Protein AF-A0A174U6D4-F1 (afdb_monomer)

Structure (mmCIF, N/CA/C/O backbone):
data_AF-A0A174U6D4-F1
#
_entry.id   AF-A0A174U6D4-F1
#
loop_
_atom_site.group_PDB
_atom_site.id
_atom_site.type_symbol
_atom_site.label_atom_id
_atom_site.label_alt_id
_atom_site.label_comp_id
_atom_site.label_asym_id
_atom_site.label_entity_id
_atom_site.label_seq_id
_atom_site.pdbx_PDB_ins_code
_atom_site.Cartn_x
_atom_site.Cartn_y
_atom_site.Cartn_z
_atom_site.occupancy
_atom_site.B_iso_or_equiv
_atom_site.auth_seq_id
_atom_site.auth_comp_id
_atom_site.auth_asym_id
_atom_site.auth_atom_id
_atom_site.pdbx_PDB_model_num
ATOM 1 N N . MET A 1 1 ? -7.309 -1.825 11.190 1.00 71.50 1 MET A N 1
ATOM 2 C CA . MET A 1 1 ? -7.120 -3.015 12.048 1.00 71.50 1 MET A CA 1
ATOM 3 C C . MET A 1 1 ? -8.151 -4.042 11.617 1.00 71.50 1 MET A C 1
ATOM 5 O O . MET A 1 1 ? -9.322 -3.675 11.596 1.00 71.50 1 MET A O 1
ATOM 9 N N . PRO A 1 2 ? -7.740 -5.247 11.200 1.00 75.94 2 PRO A N 1
ATOM 10 C CA . PRO A 1 2 ? -8.662 -6.272 10.736 1.00 75.94 2 PRO A CA 1
ATOM 11 C C . PRO A 1 2 ? -9.381 -6.924 11.926 1.00 75.94 2 PRO A C 1
ATOM 13 O O . PRO A 1 2 ? -8.783 -7.174 12.973 1.00 75.94 2 PRO A O 1
ATOM 16 N N . PHE A 1 3 ? -10.679 -7.181 11.775 1.00 84.75 3 PHE A N 1
ATOM 17 C CA . PHE A 1 3 ? -11.484 -7.894 12.765 1.00 84.75 3 PHE A CA 1
ATOM 18 C C . PHE A 1 3 ? -11.442 -9.391 12.451 1.00 84.75 3 PHE A C 1
ATOM 20 O O . PHE A 1 3 ? -12.304 -9.916 11.757 1.00 84.75 3 PHE A O 1
ATOM 27 N N . ASN A 1 4 ? -10.411 -10.075 12.950 1.00 87.19 4 ASN A N 1
ATOM 28 C CA . ASN A 1 4 ? -10.164 -11.489 12.633 1.00 87.19 4 ASN A CA 1
ATOM 29 C C . ASN A 1 4 ? -11.049 -12.470 13.423 1.00 87.19 4 ASN A C 1
ATOM 31 O O . ASN A 1 4 ? -10.966 -13.677 13.215 1.00 87.19 4 ASN A O 1
ATOM 35 N N . VAL A 1 5 ? -11.875 -11.973 14.347 1.00 90.31 5 VAL A N 1
ATOM 36 C CA . VAL A 1 5 ? -12.773 -12.787 15.174 1.00 90.31 5 VAL A CA 1
ATOM 37 C C . VAL A 1 5 ? -14.206 -12.532 14.732 1.00 90.31 5 VAL A C 1
ATOM 39 O O . VAL A 1 5 ? -14.678 -11.398 14.769 1.00 90.31 5 VAL A O 1
ATOM 42 N N . THR A 1 6 ? -14.900 -13.598 14.340 1.00 92.75 6 THR A N 1
ATOM 43 C CA . THR A 1 6 ? -16.333 -13.568 14.030 1.00 92.75 6 THR A CA 1
ATOM 44 C C . THR A 1 6 ? -17.086 -14.332 15.108 1.00 92.75 6 THR A C 1
ATOM 46 O O . THR A 1 6 ? -16.799 -15.502 15.342 1.00 92.75 6 THR A O 1
ATOM 49 N N . ILE A 1 7 ? -18.052 -13.677 15.755 1.00 93.94 7 ILE A N 1
ATOM 50 C CA . ILE A 1 7 ? -18.893 -14.306 16.781 1.00 93.94 7 ILE A CA 1
ATOM 51 C C . ILE A 1 7 ? -19.980 -15.149 16.081 1.00 93.94 7 ILE A C 1
ATOM 53 O O . ILE A 1 7 ? -20.708 -14.597 15.236 1.00 93.94 7 ILE A O 1
ATOM 57 N N . PRO A 1 8 ? -20.111 -16.457 16.385 1.00 96.12 8 PRO A N 1
ATOM 58 C CA . PRO A 1 8 ? -21.170 -17.316 15.846 1.00 96.12 8 PRO A CA 1
ATOM 59 C C . PRO A 1 8 ? -22.567 -16.795 16.190 1.00 96.12 8 PRO A C 1
ATOM 61 O O . PRO A 1 8 ? -22.756 -16.205 17.247 1.00 96.12 8 PRO A O 1
ATOM 64 N N . GLU A 1 9 ? -23.567 -17.035 15.336 1.00 94.44 9 GLU A N 1
ATOM 65 C CA . GLU A 1 9 ? -24.928 -16.499 15.537 1.00 94.44 9 GLU A CA 1
ATOM 66 C C . GLU A 1 9 ? -25.547 -16.865 16.885 1.00 94.44 9 GLU A C 1
ATOM 68 O O . GLU A 1 9 ? -26.156 -16.010 17.519 1.00 94.44 9 GLU A O 1
ATOM 73 N N . ALA A 1 10 ? -25.328 -18.096 17.349 1.00 96.25 10 ALA A N 1
ATOM 74 C CA . ALA A 1 10 ? -25.844 -18.572 18.629 1.00 96.25 10 ALA A CA 1
ATOM 75 C C . ALA A 1 10 ? -25.241 -17.849 19.851 1.00 96.25 10 ALA A C 1
ATOM 77 O O . ALA A 1 10 ? -25.842 -17.859 20.920 1.00 96.25 10 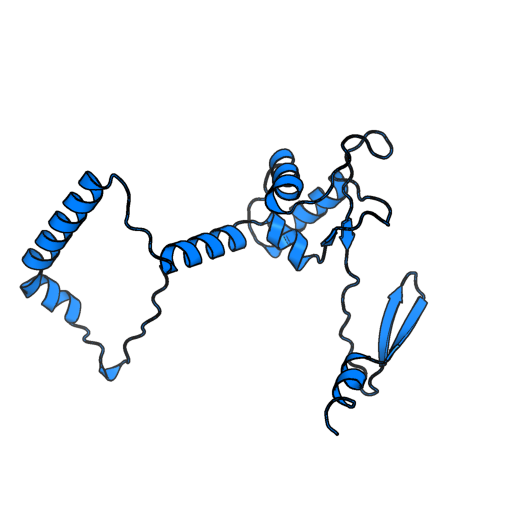ALA A O 1
ATOM 78 N N . GLU A 1 11 ? -24.069 -17.227 19.701 1.00 95.00 11 GLU A N 1
ATOM 79 C CA . GLU A 1 11 ? -23.359 -16.508 20.767 1.00 95.00 11 GLU A CA 1
ATOM 80 C C . GLU A 1 11 ? -23.573 -14.988 20.696 1.00 95.00 11 GLU A C 1
ATOM 82 O O . GLU A 1 11 ? -23.107 -14.245 21.562 1.00 95.00 11 GLU A O 1
ATOM 87 N N . ARG A 1 12 ? -24.271 -14.493 19.666 1.00 94.88 12 ARG A N 1
ATOM 88 C CA . ARG A 1 12 ? -24.555 -13.063 19.520 1.00 94.88 12 ARG A CA 1
ATOM 89 C C . ARG A 1 12 ? -25.669 -12.666 20.478 1.00 94.88 12 ARG A C 1
ATOM 91 O O . ARG A 1 12 ? -26.763 -13.213 20.425 1.00 94.88 12 ARG A O 1
ATOM 98 N N . ASP A 1 13 ? -25.403 -11.651 21.290 1.00 94.94 13 ASP A N 1
ATOM 99 C CA . ASP A 1 13 ? -26.408 -10.993 22.122 1.00 94.94 13 ASP A CA 1
ATOM 100 C C . ASP A 1 13 ? -26.866 -9.688 21.441 1.00 94.94 13 ASP A C 1
ATOM 102 O O . ASP A 1 13 ? -26.102 -8.716 21.415 1.00 94.94 13 ASP A O 1
ATOM 106 N N . PRO A 1 14 ? -28.091 -9.626 20.879 1.00 94.12 14 PRO A N 1
ATOM 107 C CA . PRO A 1 14 ? -28.603 -8.420 20.226 1.00 94.12 14 PRO A CA 1
ATOM 108 C C . PRO A 1 14 ? -28.749 -7.222 21.176 1.00 94.12 14 PRO A C 1
ATOM 110 O O . PRO A 1 14 ? -28.723 -6.078 20.725 1.00 94.12 14 PRO A O 1
ATOM 113 N N . GLU A 1 15 ? -28.882 -7.461 22.485 1.00 96.19 15 GLU A N 1
ATOM 114 C CA . GLU A 1 15 ? -29.054 -6.420 23.506 1.00 96.19 15 GLU A CA 1
ATOM 115 C C . GLU A 1 15 ? -27.732 -5.998 24.166 1.00 96.19 15 GLU A C 1
ATOM 117 O O . GLU A 1 15 ? -27.728 -5.158 25.073 1.00 96.19 15 GLU A O 1
ATOM 122 N N . LEU A 1 16 ? -26.595 -6.536 23.708 1.00 94.88 16 LEU A N 1
ATOM 123 C CA . LEU A 1 16 ? -25.275 -6.299 24.299 1.00 94.88 16 LEU A CA 1
ATOM 124 C C . LEU A 1 16 ? -24.958 -4.807 24.455 1.00 94.88 16 LEU A C 1
ATOM 126 O O . LEU A 1 16 ? -24.465 -4.379 25.498 1.00 94.88 16 LEU A O 1
ATOM 130 N N . ALA A 1 17 ? -25.290 -3.997 23.446 1.00 94.81 17 ALA A N 1
ATOM 131 C CA . ALA A 1 17 ? -25.054 -2.557 23.483 1.00 94.81 17 ALA A CA 1
ATOM 132 C C . ALA A 1 17 ? -25.797 -1.876 24.647 1.00 94.81 17 ALA A C 1
ATOM 134 O O . ALA A 1 17 ? -25.207 -1.069 25.366 1.00 94.81 17 ALA A O 1
ATOM 135 N N . ALA A 1 18 ? -27.068 -2.226 24.871 1.00 96.25 18 ALA A N 1
ATOM 136 C CA . ALA A 1 18 ? -27.866 -1.664 25.958 1.00 96.25 18 ALA A CA 1
ATOM 137 C C . ALA A 1 18 ? -27.329 -2.095 27.329 1.00 96.25 18 ALA A C 1
ATOM 139 O O . ALA A 1 18 ? -27.252 -1.277 28.246 1.00 96.25 18 ALA A O 1
ATOM 140 N N . LYS A 1 19 ? -26.900 -3.356 27.461 1.00 95.94 19 LYS A N 1
ATOM 141 C CA . LYS A 1 19 ? -26.282 -3.869 28.691 1.00 95.94 19 LYS A CA 1
ATOM 142 C C . LYS A 1 19 ? -25.011 -3.091 29.030 1.00 95.94 19 LYS A C 1
ATOM 144 O O . LYS A 1 19 ? -24.944 -2.511 30.108 1.00 95.94 19 LYS A O 1
ATOM 149 N N . ILE A 1 20 ? -24.080 -2.962 28.080 1.00 96.00 20 ILE A N 1
ATOM 150 C CA . ILE A 1 20 ? -22.829 -2.204 28.259 1.00 96.00 20 ILE A CA 1
ATOM 151 C C . ILE A 1 20 ? -23.110 -0.755 28.686 1.00 96.00 20 ILE A C 1
ATOM 153 O O . ILE A 1 20 ? -22.497 -0.252 29.630 1.00 96.00 20 ILE A O 1
ATOM 157 N N . ILE A 1 21 ? -24.054 -0.081 28.023 1.00 94.81 21 ILE A N 1
ATOM 158 C CA . ILE A 1 21 ? -24.430 1.304 28.349 1.00 94.81 21 ILE A CA 1
ATOM 159 C C . ILE A 1 21 ? -24.973 1.411 29.781 1.00 94.81 21 ILE A C 1
ATOM 161 O O . ILE A 1 21 ? -24.649 2.350 30.503 1.00 94.81 21 ILE A O 1
ATOM 165 N N . ASN A 1 22 ? -25.777 0.450 30.222 1.00 95.31 22 ASN A N 1
ATOM 166 C CA . ASN A 1 22 ? -26.390 0.517 31.544 1.00 95.31 22 ASN A CA 1
ATOM 167 C C . ASN A 1 22 ? -25.424 0.149 32.678 1.00 95.31 22 ASN A C 1
ATOM 169 O O . ASN A 1 22 ? -25.589 0.650 33.790 1.00 95.31 22 ASN A O 1
ATOM 173 N N . THR A 1 23 ? -24.430 -0.710 32.429 1.00 95.44 23 THR A N 1
ATOM 174 C CA . THR A 1 23 ? -23.623 -1.303 33.511 1.00 95.44 23 THR A CA 1
ATOM 175 C C . THR A 1 23 ? -22.136 -0.964 33.476 1.00 95.44 23 THR A C 1
ATOM 177 O O . THR A 1 23 ? -21.489 -1.029 34.519 1.00 95.44 23 THR A O 1
ATOM 180 N N . GLU A 1 24 ? -21.564 -0.584 32.330 1.00 95.62 24 GLU A N 1
ATOM 181 C CA . GLU A 1 24 ? -20.101 -0.552 32.148 1.00 95.62 24 GLU A CA 1
ATOM 182 C C . GLU A 1 24 ? -19.522 0.813 31.758 1.00 95.62 24 GLU A C 1
ATOM 184 O O . GLU A 1 24 ? -18.297 0.970 31.731 1.00 95.62 24 GLU A O 1
ATOM 189 N N . LEU A 1 25 ? -20.355 1.830 31.503 1.00 94.94 25 LEU A N 1
ATOM 190 C CA . LEU A 1 25 ? -19.889 3.136 31.008 1.00 94.94 25 LEU A CA 1
ATOM 191 C C . LEU A 1 25 ? -18.787 3.765 31.861 1.00 94.94 25 LEU A C 1
ATOM 193 O O . LEU A 1 25 ? -17.810 4.283 31.321 1.00 94.94 25 LEU A O 1
ATOM 197 N N . SER A 1 26 ? -18.916 3.714 33.188 1.00 95.69 26 SER A N 1
ATOM 198 C CA . SER A 1 26 ? -17.905 4.263 34.096 1.00 95.69 26 SER A CA 1
ATOM 199 C C . SER A 1 26 ? -16.574 3.508 33.989 1.00 95.69 26 SER A C 1
ATOM 201 O O . SER A 1 26 ? -15.506 4.122 34.022 1.00 95.69 26 SER A O 1
ATOM 203 N N . GLY A 1 27 ? -16.617 2.188 33.792 1.00 96.50 27 GLY A N 1
ATOM 204 C CA . GLY A 1 27 ? -15.446 1.348 33.548 1.00 96.50 27 GLY A CA 1
ATOM 205 C C . GLY A 1 27 ? -14.750 1.703 32.236 1.00 96.50 27 GLY A C 1
ATOM 206 O O . GLY A 1 27 ? -13.546 1.970 32.231 1.00 96.50 27 GLY A O 1
ATOM 207 N N . ILE A 1 28 ? -15.518 1.798 31.148 1.00 96.62 28 ILE A N 1
ATOM 208 C CA . ILE A 1 28 ? -15.021 2.187 29.821 1.00 96.62 28 ILE A CA 1
ATOM 209 C C . ILE A 1 28 ? -14.406 3.588 29.870 1.00 96.62 28 ILE A C 1
ATOM 211 O O . ILE A 1 28 ? -13.288 3.789 29.396 1.00 96.62 28 ILE A O 1
ATOM 215 N N . PHE A 1 29 ? -15.081 4.550 30.502 1.00 96.81 29 PHE A N 1
ATOM 216 C CA . PHE A 1 29 ? -14.565 5.907 30.660 1.00 96.81 29 PHE A CA 1
ATOM 217 C C . PHE A 1 29 ? -13.225 5.924 31.408 1.00 96.81 29 PHE A C 1
ATOM 219 O O . 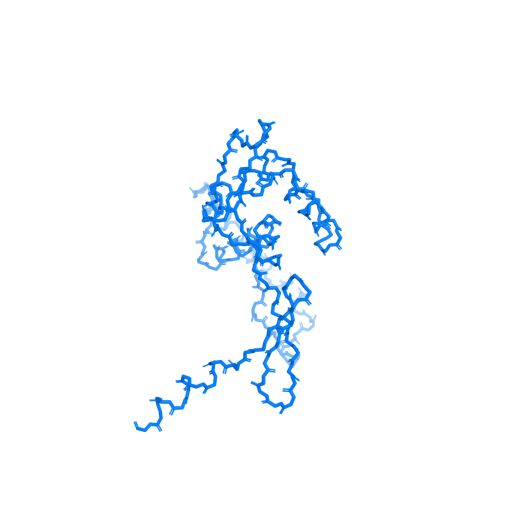PHE A 1 29 ? -12.256 6.537 30.956 1.00 96.81 29 PHE A O 1
ATOM 226 N N . ASN A 1 30 ? -13.117 5.168 32.501 1.00 97.88 30 ASN A N 1
ATOM 227 C CA . ASN A 1 30 ? -11.864 5.030 33.241 1.00 97.88 30 ASN A CA 1
ATOM 228 C C . ASN A 1 30 ? -10.754 4.368 32.405 1.00 97.88 30 ASN A C 1
ATOM 230 O O . ASN A 1 30 ? -9.586 4.750 32.518 1.00 97.88 30 ASN A O 1
ATOM 234 N N . TRP A 1 31 ? -11.078 3.395 31.550 1.00 96.75 31 TRP A N 1
ATOM 235 C CA . TRP A 1 31 ? -10.114 2.805 30.614 1.00 96.75 31 TRP A CA 1
ATOM 236 C C . TRP A 1 31 ? -9.644 3.806 29.560 1.00 96.75 31 TRP A C 1
ATOM 238 O O . TRP A 1 31 ? -8.445 3.859 29.274 1.00 96.75 31 TRP A O 1
ATOM 248 N N . ILE A 1 32 ? -10.542 4.649 29.044 1.00 96.81 32 ILE A N 1
ATOM 249 C CA . ILE A 1 32 ? -10.196 5.732 28.117 1.00 96.81 32 ILE A CA 1
ATOM 250 C C . ILE A 1 32 ? -9.228 6.712 28.787 1.00 96.81 32 ILE A C 1
ATOM 252 O O . ILE A 1 32 ? -8.194 7.027 28.202 1.00 96.81 32 ILE A O 1
ATOM 256 N N . LEU A 1 33 ? -9.486 7.133 30.032 1.00 97.88 33 LEU A N 1
ATOM 257 C CA . LEU A 1 33 ? -8.581 8.023 30.774 1.00 97.88 33 LEU A CA 1
ATOM 258 C C . LEU A 1 33 ? -7.193 7.403 30.987 1.00 97.88 33 LEU A C 1
ATOM 260 O O . LEU A 1 33 ? -6.174 8.074 30.804 1.00 97.88 33 LEU A O 1
ATOM 264 N N . LYS A 1 34 ? -7.127 6.105 31.313 1.00 96.94 34 LYS A N 1
ATOM 265 C CA . LYS A 1 34 ? -5.852 5.371 31.393 1.00 96.94 34 LYS A CA 1
ATOM 266 C C . LYS A 1 34 ? -5.130 5.348 30.042 1.00 96.94 34 LYS A C 1
ATOM 268 O O . LYS A 1 34 ? -3.919 5.575 29.989 1.00 96.94 34 LYS A O 1
ATOM 273 N N . GLY A 1 35 ? -5.861 5.105 28.954 1.00 95.75 35 GLY A N 1
ATOM 274 C CA . GLY A 1 35 ? -5.338 5.136 27.587 1.00 95.75 35 GLY A CA 1
ATOM 275 C C . GLY A 1 35 ? -4.799 6.513 27.193 1.00 95.75 35 GLY A C 1
ATOM 276 O O . GLY A 1 35 ? -3.692 6.606 26.663 1.00 95.75 35 GLY A O 1
ATOM 277 N N . LEU A 1 36 ? -5.529 7.579 27.525 1.00 96.88 36 LEU A N 1
ATOM 278 C CA . LEU A 1 36 ? -5.118 8.963 27.304 1.00 96.88 36 LEU A CA 1
ATOM 279 C C . LEU A 1 36 ? -3.821 9.283 28.050 1.00 96.88 36 LEU A C 1
ATOM 281 O O . LEU A 1 36 ? -2.869 9.763 27.438 1.00 96.88 36 LEU A O 1
ATOM 285 N N . ASN A 1 37 ? -3.743 8.960 29.344 1.00 97.25 37 ASN A N 1
ATOM 286 C CA . ASN A 1 37 ? -2.531 9.179 30.135 1.00 97.25 37 ASN A CA 1
ATOM 287 C C . ASN A 1 37 ? -1.311 8.468 29.518 1.00 97.25 37 ASN A C 1
ATOM 289 O O . ASN A 1 37 ? -0.221 9.037 29.430 1.00 97.25 37 ASN A O 1
ATOM 293 N N . ARG A 1 38 ? -1.499 7.242 29.011 1.00 96.75 38 ARG A N 1
ATOM 294 C CA . ARG A 1 38 ? -0.456 6.497 28.289 1.00 96.75 38 ARG A CA 1
ATOM 295 C C . ARG A 1 38 ? -0.002 7.222 27.017 1.00 96.75 38 ARG A C 1
ATOM 297 O O . ARG A 1 38 ? 1.202 7.316 26.789 1.00 96.75 38 ARG A O 1
ATOM 304 N N . ILE A 1 39 ? -0.930 7.741 26.210 1.00 96.94 39 ILE A N 1
ATOM 305 C CA . ILE A 1 39 ? -0.603 8.486 24.981 1.00 96.94 39 ILE A CA 1
ATOM 306 C C . ILE A 1 39 ? 0.161 9.767 25.317 1.00 96.94 39 ILE A C 1
ATOM 308 O O . ILE A 1 39 ? 1.194 10.031 24.706 1.00 96.94 39 ILE A O 1
ATOM 312 N N . LEU A 1 40 ? -0.296 10.532 26.313 1.00 97.06 40 LEU A N 1
ATOM 313 C CA . LEU A 1 40 ? 0.360 11.775 26.726 1.00 97.06 40 LEU A CA 1
ATOM 314 C C . LEU A 1 40 ? 1.789 11.531 27.228 1.00 97.06 40 LEU A C 1
ATOM 316 O O . LEU A 1 40 ? 2.698 12.282 26.874 1.00 97.06 40 LEU A O 1
ATOM 320 N N . LYS A 1 41 ? 2.007 10.454 27.992 1.00 96.56 41 LYS A N 1
ATOM 321 C CA . LYS A 1 41 ? 3.337 10.058 28.474 1.00 96.56 41 LYS A CA 1
ATOM 322 C C . LYS A 1 41 ? 4.260 9.612 27.338 1.00 96.56 41 LYS A C 1
ATOM 324 O O . LYS A 1 41 ? 5.413 10.029 27.286 1.00 96.56 41 LYS A O 1
ATOM 329 N N . ASN A 1 42 ? 3.767 8.767 26.435 1.00 95.25 42 ASN A N 1
ATOM 330 C CA . ASN A 1 42 ? 4.584 8.178 25.371 1.00 95.25 42 ASN A CA 1
ATOM 331 C C . ASN A 1 42 ? 4.768 9.115 24.164 1.00 95.25 42 ASN A C 1
ATOM 333 O O . ASN A 1 42 ? 5.667 8.893 23.352 1.00 95.25 42 ASN A O 1
ATOM 337 N N . LYS A 1 43 ? 3.901 10.129 24.030 1.00 95.94 43 LYS A N 1
ATOM 338 C CA . LYS A 1 43 ? 3.764 11.038 22.876 1.00 95.94 43 LYS A CA 1
ATOM 339 C C . LYS A 1 43 ? 3.545 10.342 21.530 1.00 95.94 43 LYS A C 1
ATOM 341 O O . LYS A 1 43 ? 3.775 10.927 20.478 1.00 95.94 43 LYS A O 1
ATOM 346 N N . ARG A 1 44 ? 3.107 9.085 21.566 1.00 92.81 44 ARG A N 1
ATOM 347 C CA . ARG A 1 44 ? 2.792 8.252 20.403 1.00 92.81 44 ARG A CA 1
ATOM 348 C C . ARG A 1 44 ? 1.853 7.124 20.809 1.00 92.81 44 ARG A C 1
ATOM 350 O O . ARG A 1 44 ? 1.765 6.776 21.991 1.00 92.81 44 ARG A O 1
ATOM 357 N N . PHE A 1 45 ? 1.185 6.540 19.824 1.00 91.56 45 PHE A N 1
ATOM 358 C CA . PHE A 1 45 ? 0.426 5.309 20.010 1.00 91.56 45 PHE A CA 1
ATOM 359 C C . PHE A 1 45 ? 1.361 4.110 20.212 1.00 91.56 45 PHE A C 1
ATOM 361 O O . PHE A 1 45 ? 2.524 4.129 19.806 1.00 91.56 45 PHE A O 1
ATOM 368 N N . THR A 1 46 ? 0.847 3.066 20.861 1.00 89.75 46 THR A N 1
ATOM 369 C CA . THR A 1 46 ? 1.533 1.774 20.940 1.00 89.75 46 THR A CA 1
ATOM 370 C C . THR A 1 46 ? 1.466 1.104 19.574 1.00 89.75 46 THR A C 1
ATOM 372 O O . THR A 1 46 ? 0.380 0.956 19.021 1.00 89.75 46 THR A O 1
ATOM 375 N N . ILE A 1 47 ? 2.623 0.711 19.052 1.00 89.75 47 ILE A N 1
ATOM 376 C CA . ILE A 1 47 ? 2.738 -0.045 17.808 1.00 89.75 47 ILE A CA 1
ATOM 377 C C . ILE A 1 47 ? 2.868 -1.524 18.166 1.00 89.75 47 ILE A C 1
ATOM 379 O O . ILE A 1 47 ? 3.626 -1.870 19.073 1.00 89.75 47 ILE A O 1
ATOM 383 N N . THR A 1 48 ? 2.099 -2.370 17.486 1.00 90.06 48 THR A N 1
ATOM 384 C CA . THR A 1 48 ? 2.187 -3.831 17.580 1.00 90.06 48 THR A CA 1
ATOM 385 C C . THR A 1 48 ? 2.582 -4.400 16.214 1.00 90.06 48 THR A C 1
ATOM 387 O O . THR A 1 48 ? 2.362 -3.718 15.205 1.00 90.06 48 THR A O 1
ATOM 390 N N . PRO A 1 49 ? 3.130 -5.626 16.148 1.00 90.62 49 PRO A N 1
ATOM 391 C CA . PRO A 1 49 ? 3.480 -6.262 14.877 1.00 90.62 49 PRO A CA 1
ATOM 392 C C . PRO A 1 49 ? 2.305 -6.326 13.891 1.00 90.62 49 PRO A C 1
ATOM 394 O O . PRO A 1 49 ? 2.484 -6.134 12.694 1.00 90.62 49 PRO A O 1
ATOM 397 N N . GLU A 1 50 ? 1.081 -6.517 14.387 1.00 89.44 50 GLU A N 1
ATOM 398 C CA . GLU A 1 50 ? -0.130 -6.546 13.563 1.00 89.44 50 GLU A CA 1
ATOM 399 C C . GLU A 1 50 ? -0.430 -5.177 12.944 1.00 89.44 50 GLU A C 1
ATOM 401 O O . GLU A 1 50 ? -0.823 -5.095 11.783 1.00 89.44 50 GLU A O 1
ATOM 406 N N . ILE A 1 51 ? -0.223 -4.086 13.691 1.00 88.50 51 ILE A N 1
ATOM 407 C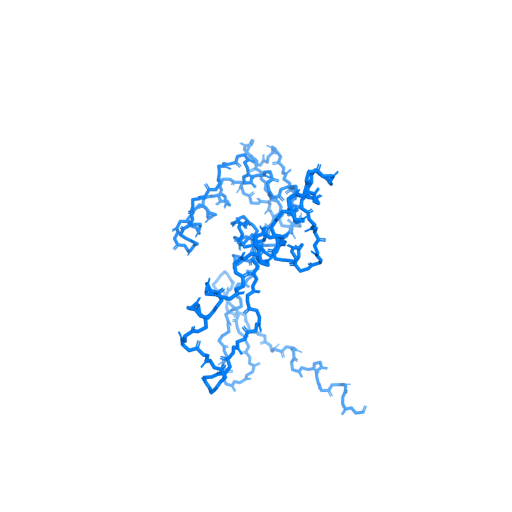 CA . ILE A 1 51 ? -0.387 -2.721 13.170 1.00 88.50 51 ILE A CA 1
ATOM 408 C C . ILE A 1 51 ? 0.655 -2.440 12.083 1.00 88.50 51 ILE A C 1
ATOM 410 O O . ILE A 1 51 ? 0.319 -1.830 11.069 1.00 88.50 51 ILE A O 1
ATOM 414 N N . GLU A 1 52 ? 1.898 -2.889 12.268 1.00 89.69 52 GLU A N 1
ATOM 415 C CA . GLU A 1 52 ? 2.952 -2.743 11.258 1.00 89.69 52 GLU A CA 1
ATOM 416 C C . GLU A 1 52 ? 2.661 -3.560 10.001 1.00 89.69 52 GLU A C 1
ATOM 418 O O . GLU A 1 52 ? 2.807 -3.036 8.898 1.00 89.69 52 GLU A O 1
ATOM 423 N N . ALA A 1 53 ? 2.190 -4.799 10.149 1.00 87.94 53 ALA A N 1
ATOM 424 C CA . ALA A 1 53 ? 1.798 -5.641 9.025 1.00 87.94 53 ALA A CA 1
ATOM 425 C C . ALA A 1 53 ? 0.658 -5.001 8.221 1.00 87.94 53 ALA A C 1
ATOM 427 O O . ALA A 1 53 ? 0.781 -4.836 7.012 1.00 87.94 53 ALA A O 1
ATOM 428 N N . VAL A 1 54 ? -0.405 -4.544 8.894 1.00 87.19 54 VAL A N 1
ATOM 429 C CA . VAL A 1 54 ? -1.542 -3.860 8.250 1.00 87.19 54 VAL A CA 1
ATOM 430 C C . VAL A 1 54 ? -1.102 -2.573 7.564 1.00 87.19 54 VAL A C 1
ATOM 432 O O . VAL A 1 54 ? -1.558 -2.275 6.465 1.00 87.19 54 VAL A O 1
ATOM 435 N N . ARG A 1 55 ? -0.219 -1.798 8.199 1.00 86.75 55 ARG A N 1
ATOM 436 C CA . ARG A 1 55 ? 0.331 -0.585 7.595 1.00 86.75 55 ARG A CA 1
ATOM 437 C C . ARG A 1 55 ? 1.145 -0.910 6.345 1.00 86.75 55 ARG A C 1
ATOM 439 O O . ARG A 1 55 ? 0.978 -0.232 5.343 1.00 86.75 55 ARG A O 1
ATOM 446 N N . THR A 1 56 ? 2.007 -1.919 6.412 1.00 83.12 56 THR A N 1
ATOM 447 C CA . THR A 1 56 ? 2.857 -2.335 5.289 1.00 83.12 56 THR A CA 1
ATOM 448 C C . THR A 1 56 ? 2.012 -2.832 4.123 1.00 83.12 56 THR A C 1
ATOM 450 O O . THR A 1 56 ? 2.277 -2.472 2.982 1.00 83.12 56 THR A O 1
ATOM 453 N N . GLU A 1 57 ? 0.978 -3.624 4.405 1.00 80.50 57 GLU A N 1
ATOM 454 C CA . GLU A 1 57 ? 0.049 -4.101 3.383 1.00 80.50 57 GLU A CA 1
ATOM 455 C C . GLU A 1 57 ? -0.705 -2.937 2.741 1.00 80.50 57 GLU A C 1
ATOM 457 O O . GLU A 1 57 ? -0.683 -2.785 1.526 1.00 80.50 57 GLU A O 1
ATOM 462 N N . PHE A 1 58 ? -1.241 -2.023 3.553 1.00 82.38 58 PHE A N 1
ATOM 463 C CA . PHE A 1 58 ? -1.887 -0.812 3.051 1.00 82.38 58 PHE A CA 1
ATOM 464 C C . PHE A 1 58 ? -0.941 0.060 2.212 1.00 82.38 58 PHE A C 1
ATOM 466 O O . PHE A 1 58 ? -1.355 0.633 1.206 1.00 82.38 58 PHE A O 1
ATOM 473 N N . GLU A 1 59 ? 0.329 0.184 2.608 1.00 81.56 59 GLU A N 1
ATOM 474 C CA . GLU A 1 59 ? 1.345 0.916 1.846 1.00 81.56 59 GLU A CA 1
ATOM 475 C C . GLU A 1 59 ? 1.612 0.260 0.482 1.00 81.56 59 GLU A C 1
ATOM 477 O O . GLU A 1 59 ? 1.736 0.984 -0.506 1.00 81.56 59 GLU A O 1
ATOM 482 N N . LYS A 1 60 ? 1.637 -1.079 0.402 1.00 69.94 60 LYS A N 1
ATOM 483 C CA . LYS A 1 60 ? 1.758 -1.822 -0.864 1.00 69.94 60 LYS A CA 1
ATOM 484 C C . LYS A 1 60 ? 0.520 -1.658 -1.743 1.00 69.94 60 LYS A C 1
ATOM 486 O O . LYS A 1 60 ? 0.655 -1.268 -2.897 1.00 69.94 60 LYS A O 1
ATOM 491 N N . GLU A 1 61 ? -0.670 -1.888 -1.188 1.00 69.75 61 GLU A N 1
ATOM 492 C CA . GLU A 1 61 ? -1.953 -1.743 -1.892 1.00 69.75 61 GLU A CA 1
ATOM 493 C C . GLU A 1 61 ? -2.173 -0.306 -2.391 1.00 69.75 61 GLU A C 1
ATOM 495 O O . GLU A 1 61 ? -2.767 -0.078 -3.442 1.00 69.75 61 GLU A O 1
ATOM 500 N N . SER A 1 62 ? -1.665 0.690 -1.661 1.00 78.69 62 SER A N 1
ATOM 501 C CA . SER A 1 62 ? -1.775 2.101 -2.047 1.00 78.69 62 SER A CA 1
ATOM 502 C C . SER A 1 62 ? -0.711 2.546 -3.058 1.00 78.69 62 SER A C 1
ATOM 504 O O . SER A 1 62 ? -0.841 3.628 -3.651 1.00 78.69 62 SER A O 1
ATOM 506 N N . ASP A 1 63 ? 0.357 1.771 -3.280 1.00 88.69 63 ASP A N 1
ATOM 507 C CA . ASP A 1 63 ? 1.391 2.118 -4.254 1.00 88.69 63 ASP A CA 1
ATOM 508 C C . ASP A 1 63 ? 1.012 1.649 -5.664 1.00 88.69 63 ASP A C 1
ATOM 510 O O . ASP A 1 63 ? 1.509 0.655 -6.188 1.00 88.69 63 ASP A O 1
ATOM 514 N N . SER A 1 64 ? 0.163 2.446 -6.318 1.00 91.69 64 SER A N 1
ATOM 515 C CA . SER A 1 64 ? -0.245 2.231 -7.717 1.00 91.69 64 SER A CA 1
ATOM 516 C C . SER A 1 64 ? 0.916 1.990 -8.695 1.00 91.69 64 SER A C 1
ATOM 518 O O . SER A 1 64 ? 0.718 1.323 -9.706 1.00 91.69 64 SER A O 1
ATOM 520 N N . VAL A 1 65 ? 2.121 2.514 -8.426 1.00 93.50 65 VAL A N 1
ATOM 521 C CA . VAL A 1 65 ? 3.293 2.312 -9.295 1.00 93.50 65 VAL A CA 1
ATOM 522 C C . VAL A 1 65 ? 3.856 0.903 -9.133 1.00 93.50 65 VAL A C 1
ATOM 524 O O . VAL A 1 65 ? 4.219 0.281 -10.128 1.00 93.50 65 VAL A O 1
ATOM 527 N N . ALA A 1 66 ? 3.912 0.393 -7.902 1.00 90.94 66 ALA A N 1
ATOM 528 C CA . ALA A 1 66 ? 4.333 -0.977 -7.628 1.00 90.94 66 ALA A CA 1
ATOM 529 C C . ALA A 1 66 ? 3.355 -1.981 -8.246 1.00 90.94 66 ALA A C 1
ATOM 531 O O . ALA A 1 66 ? 3.788 -2.854 -8.995 1.00 90.94 66 ALA A O 1
ATOM 532 N N . LEU A 1 67 ? 2.051 -1.769 -8.033 1.00 90.94 67 LEU A N 1
ATOM 533 C CA . LEU A 1 67 ? 0.989 -2.590 -8.621 1.00 90.94 67 LEU A CA 1
ATOM 534 C C . LEU A 1 67 ? 1.058 -2.607 -10.149 1.00 90.94 67 LEU A C 1
ATOM 536 O O . LEU A 1 67 ? 0.998 -3.666 -10.755 1.00 90.94 67 LEU A O 1
ATOM 540 N N . PHE A 1 68 ? 1.244 -1.445 -10.778 1.00 93.50 68 PHE A N 1
ATOM 541 C CA . PHE A 1 68 ? 1.419 -1.359 -12.227 1.00 93.50 68 PHE A CA 1
ATOM 542 C C . PHE A 1 68 ? 2.601 -2.196 -12.726 1.00 93.50 68 PHE A C 1
ATOM 544 O O . PHE A 1 68 ? 2.467 -2.951 -13.684 1.00 93.50 68 PHE A O 1
ATOM 551 N N . ILE A 1 69 ? 3.767 -2.072 -12.089 1.00 93.88 69 ILE A N 1
ATOM 552 C CA . ILE A 1 69 ? 4.962 -2.816 -12.496 1.00 93.88 69 ILE A CA 1
ATOM 553 C C . ILE A 1 69 ? 4.759 -4.325 -12.327 1.00 93.88 69 ILE A C 1
ATOM 555 O O . ILE A 1 69 ? 5.170 -5.087 -13.201 1.00 93.88 69 ILE A O 1
ATOM 559 N N . GLU A 1 70 ? 4.120 -4.750 -11.238 1.00 89.75 70 GLU A N 1
ATOM 560 C CA . GLU A 1 70 ? 3.845 -6.156 -10.948 1.00 89.75 70 GLU A CA 1
ATOM 561 C C . GLU A 1 70 ? 2.793 -6.754 -11.891 1.00 89.75 70 GLU A C 1
ATOM 563 O O . GLU A 1 70 ? 3.087 -7.730 -12.584 1.00 89.75 70 GLU A O 1
ATOM 568 N N . GLU A 1 71 ? 1.605 -6.150 -11.979 1.00 89.69 71 GLU A N 1
ATOM 569 C CA . GLU A 1 71 ? 0.483 -6.671 -12.770 1.00 89.69 71 GLU A CA 1
ATOM 570 C C . GLU A 1 71 ? 0.725 -6.572 -14.276 1.00 89.69 71 GLU A C 1
ATOM 572 O O . GLU A 1 71 ? 0.389 -7.493 -15.019 1.00 89.69 71 GLU A O 1
ATOM 577 N N . CYS A 1 72 ? 1.355 -5.492 -14.749 1.00 90.06 72 CYS A N 1
ATOM 578 C CA . CYS A 1 72 ? 1.751 -5.389 -16.154 1.00 90.06 72 CYS A CA 1
ATOM 579 C C . CYS A 1 72 ? 3.030 -6.183 -16.465 1.00 90.06 72 CYS A C 1
ATOM 581 O O . CYS A 1 72 ? 3.471 -6.191 -17.612 1.00 90.06 72 CYS A O 1
ATOM 583 N N . GLY A 1 73 ? 3.630 -6.867 -15.483 1.00 90.81 73 GLY A N 1
ATOM 584 C CA . GLY A 1 73 ? 4.712 -7.825 -15.702 1.00 90.81 73 GLY A CA 1
ATOM 585 C C . GLY A 1 73 ? 6.059 -7.202 -16.071 1.00 90.81 73 GLY A C 1
ATOM 586 O O . GLY A 1 73 ? 6.868 -7.858 -16.731 1.00 90.81 73 GLY A O 1
ATOM 587 N N . TYR A 1 74 ? 6.329 -5.962 -15.665 1.00 92.31 74 TYR A N 1
ATOM 588 C CA . TYR A 1 74 ? 7.619 -5.321 -15.909 1.00 92.31 74 TYR A CA 1
ATOM 589 C C . TYR A 1 74 ? 8.702 -5.851 -14.971 1.00 92.31 74 TYR A C 1
ATOM 591 O O . TYR A 1 74 ? 8.573 -5.849 -13.748 1.00 92.31 74 TYR A O 1
ATOM 599 N N . VAL A 1 75 ? 9.832 -6.236 -15.551 1.00 91.31 75 VAL A N 1
ATOM 600 C CA . VAL A 1 75 ? 11.039 -6.643 -14.833 1.00 91.31 75 VAL A CA 1
ATOM 601 C C . VAL A 1 75 ? 12.197 -5.716 -15.136 1.00 91.31 75 VAL A C 1
ATOM 603 O O . VAL A 1 75 ? 12.260 -5.084 -16.187 1.00 91.31 75 VAL A O 1
ATOM 606 N N . LYS A 1 76 ? 13.132 -5.635 -14.192 1.00 92.25 76 LYS A N 1
ATOM 607 C CA . LYS A 1 76 ? 14.394 -4.920 -14.380 1.00 92.25 76 LYS A CA 1
ATOM 608 C C . LYS A 1 76 ? 15.226 -5.670 -15.406 1.00 92.25 76 LYS A C 1
ATOM 610 O O . LYS A 1 76 ? 15.489 -6.856 -15.224 1.00 92.25 76 LYS A O 1
ATOM 615 N N . ASP A 1 77 ? 15.657 -4.965 -16.439 1.00 89.31 77 ASP A N 1
ATOM 616 C CA . ASP A 1 77 ? 16.465 -5.550 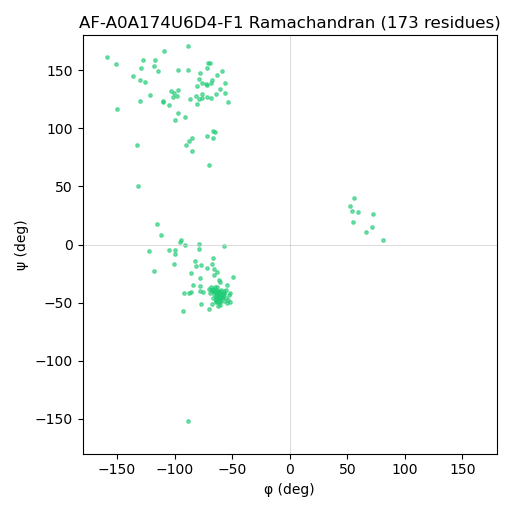-17.499 1.00 89.31 77 ASP A CA 1
ATOM 617 C C . ASP A 1 77 ? 17.390 -4.497 -18.103 1.00 89.31 77 ASP A C 1
ATOM 619 O O . ASP A 1 77 ? 16.948 -3.493 -18.660 1.00 89.31 77 ASP A O 1
ATOM 623 N N . GLU A 1 78 ? 18.690 -4.729 -17.953 1.00 86.31 78 GLU A N 1
ATOM 624 C CA . GLU A 1 78 ? 19.755 -3.869 -18.473 1.00 86.31 78 GLU A CA 1
ATOM 625 C C . GLU A 1 78 ? 20.356 -4.388 -19.784 1.00 86.31 78 GLU A C 1
ATOM 627 O O . GLU A 1 78 ? 21.172 -3.698 -20.394 1.00 86.31 78 GLU A O 1
ATOM 632 N N . THR A 1 79 ? 19.983 -5.600 -20.202 1.00 83.44 79 THR A N 1
ATOM 633 C CA . THR A 1 79 ? 20.547 -6.279 -21.375 1.00 83.44 79 THR A CA 1
ATOM 634 C C . THR A 1 79 ? 19.859 -5.848 -22.663 1.00 83.44 79 THR A C 1
ATOM 636 O O . THR A 1 79 ? 20.499 -5.707 -23.706 1.00 83.44 79 THR A O 1
ATOM 639 N N . THR A 1 80 ? 18.559 -5.588 -22.584 1.00 83.12 80 THR A N 1
ATOM 640 C CA . THR A 1 80 ? 17.738 -5.141 -23.703 1.00 83.12 80 THR A CA 1
ATOM 641 C C . THR A 1 80 ? 17.733 -3.620 -23.844 1.00 83.12 80 THR A C 1
ATOM 643 O O . THR A 1 80 ? 18.259 -2.855 -23.027 1.00 83.12 80 THR A O 1
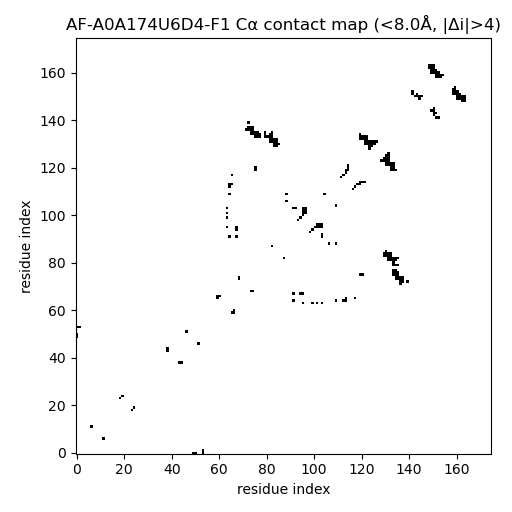ATOM 646 N N . LYS A 1 81 ? 17.158 -3.148 -24.955 1.00 85.12 81 LYS A N 1
ATOM 647 C CA . LYS A 1 81 ? 17.049 -1.718 -25.237 1.00 85.12 81 LYS A CA 1
ATOM 648 C C . LYS A 1 81 ? 16.152 -1.046 -24.185 1.00 85.12 81 LYS A C 1
ATOM 650 O O . LYS A 1 81 ? 15.015 -1.474 -24.014 1.00 85.12 81 LYS A O 1
ATOM 655 N N . PRO A 1 82 ? 16.599 0.055 -23.554 1.00 87.06 82 PRO A N 1
ATOM 656 C CA . PRO A 1 82 ? 15.813 0.721 -22.526 1.00 87.06 82 PRO A CA 1
ATOM 657 C C . PRO A 1 82 ? 14.553 1.374 -23.111 1.00 87.06 82 PRO A C 1
ATOM 659 O O . PRO A 1 82 ? 14.586 1.980 -24.190 1.00 87.06 82 PRO A O 1
ATOM 662 N N . LEU A 1 83 ? 13.457 1.298 -22.359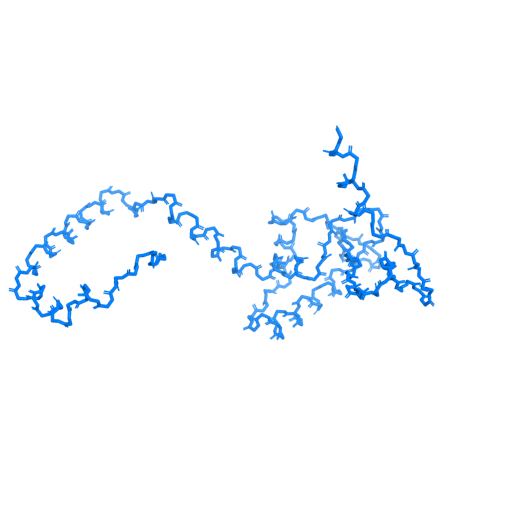 1.00 90.75 83 LEU A N 1
ATOM 663 C CA . LEU A 1 83 ? 12.161 1.879 -22.696 1.00 90.75 83 LEU A CA 1
ATOM 664 C C . LEU A 1 83 ? 12.161 3.389 -22.428 1.00 90.75 83 LEU A C 1
ATOM 666 O O . LEU A 1 83 ? 12.827 3.874 -21.506 1.00 90.75 83 LEU A O 1
ATOM 670 N N . ARG A 1 84 ? 11.422 4.178 -23.216 1.00 91.69 84 ARG A N 1
ATOM 671 C CA . ARG A 1 84 ? 11.281 5.613 -22.925 1.00 91.69 84 ARG A CA 1
ATOM 672 C C . ARG A 1 84 ? 10.398 5.796 -21.697 1.00 91.69 84 ARG A C 1
ATOM 674 O O . ARG A 1 84 ? 9.335 5.199 -21.586 1.00 91.69 84 ARG A O 1
ATOM 681 N N . MET A 1 85 ? 10.801 6.706 -20.812 1.00 92.50 85 MET A N 1
ATOM 682 C CA . MET A 1 85 ? 10.035 7.017 -19.601 1.00 92.50 85 MET A CA 1
ATOM 683 C C . MET A 1 85 ? 8.634 7.560 -19.918 1.00 92.50 85 MET A C 1
ATOM 685 O O . MET A 1 85 ? 7.710 7.376 -19.134 1.00 92.50 85 MET A O 1
ATOM 689 N N . LYS A 1 86 ? 8.481 8.252 -21.056 1.00 92.81 86 LYS A N 1
ATOM 690 C CA . LYS A 1 86 ? 7.179 8.743 -21.514 1.00 92.81 86 LYS A CA 1
ATOM 691 C C . LYS A 1 86 ? 6.226 7.579 -21.784 1.00 92.81 86 LYS A C 1
ATOM 693 O O . LYS A 1 86 ? 5.152 7.575 -21.203 1.00 92.81 86 LYS A O 1
ATOM 698 N N . ASP A 1 87 ? 6.660 6.622 -22.599 1.00 93.06 87 ASP A N 1
ATOM 699 C CA . ASP A 1 87 ? 5.842 5.487 -23.032 1.00 93.06 87 ASP A CA 1
ATOM 700 C C . ASP A 1 87 ? 5.384 4.665 -21.815 1.00 93.06 87 ASP A C 1
ATOM 702 O O . ASP A 1 87 ? 4.197 4.405 -21.655 1.00 93.06 87 ASP A O 1
ATOM 706 N N . LEU A 1 88 ? 6.303 4.383 -20.881 1.00 94.62 88 LEU A N 1
ATOM 707 C CA . LEU A 1 88 ? 5.968 3.680 -19.638 1.00 94.62 88 LEU A CA 1
ATOM 708 C C . LEU A 1 88 ? 4.979 4.462 -18.755 1.00 94.62 88 LEU A C 1
ATOM 710 O O . LEU A 1 88 ? 4.090 3.876 -18.146 1.00 94.62 88 LEU A O 1
ATOM 714 N N . TYR A 1 89 ? 5.140 5.785 -18.650 1.00 95.88 89 TYR A N 1
ATOM 715 C CA . TYR A 1 89 ? 4.227 6.606 -17.853 1.00 95.88 89 TYR A CA 1
ATOM 716 C C . TYR A 1 89 ? 2.831 6.688 -18.469 1.00 95.88 89 TYR A C 1
ATOM 718 O O . TYR A 1 89 ? 1.851 6.753 -17.733 1.00 95.88 89 TYR A O 1
ATOM 726 N N . ASP A 1 90 ? 2.741 6.730 -19.796 1.00 95.75 90 ASP A N 1
ATOM 727 C CA . ASP A 1 90 ? 1.461 6.804 -20.490 1.00 95.75 90 ASP A CA 1
ATOM 728 C C . ASP A 1 90 ? 0.693 5.468 -20.306 1.00 95.75 90 ASP A C 1
ATOM 730 O O . ASP A 1 90 ? -0.488 5.503 -19.964 1.00 95.75 90 ASP A O 1
ATOM 734 N N . GLU A 1 91 ? 1.374 4.310 -20.345 1.00 95.62 91 GLU A N 1
ATOM 735 C CA . GLU A 1 91 ? 0.778 3.000 -19.995 1.00 95.62 91 GLU A CA 1
ATOM 736 C C . GLU A 1 91 ? 0.354 2.930 -18.514 1.00 95.62 91 GLU A C 1
ATOM 738 O O . GLU A 1 91 ? -0.767 2.526 -18.202 1.00 95.62 91 GLU A O 1
ATOM 743 N N . TYR A 1 92 ? 1.199 3.408 -17.592 1.00 95.94 92 TYR A N 1
ATOM 744 C CA . TYR A 1 92 ? 0.853 3.530 -16.168 1.00 95.94 92 TYR A CA 1
ATOM 745 C C . TYR A 1 92 ? -0.393 4.397 -15.944 1.00 95.94 92 TYR A C 1
ATOM 747 O O . TYR A 1 92 ? -1.249 4.079 -15.112 1.00 95.94 92 TYR A O 1
ATOM 755 N N . TRP A 1 93 ? -0.490 5.516 -16.663 1.00 95.00 93 TRP A N 1
ATOM 756 C CA . TRP A 1 93 ? -1.595 6.457 -16.541 1.00 95.00 93 TRP A CA 1
ATOM 757 C C . TRP A 1 93 ? -2.922 5.809 -16.936 1.00 95.00 93 TRP A C 1
ATOM 759 O O . TRP A 1 93 ? -3.907 5.925 -16.201 1.00 95.00 93 TRP A O 1
ATOM 769 N N . GLU A 1 94 ? -2.942 5.109 -18.068 1.00 95.31 94 GLU A N 1
ATOM 770 C CA . GLU A 1 94 ? -4.113 4.370 -18.541 1.00 95.31 94 GLU A CA 1
ATOM 771 C C . GLU A 1 94 ? -4.479 3.239 -17.581 1.00 95.31 94 GLU A C 1
ATOM 773 O O . GLU A 1 94 ? -5.621 3.178 -17.123 1.00 95.31 94 GLU A O 1
ATOM 778 N N . TYR A 1 95 ? -3.507 2.417 -17.179 1.00 94.50 95 TYR A N 1
ATOM 779 C CA . TYR A 1 95 ? -3.704 1.349 -16.199 1.00 94.50 95 TYR A CA 1
ATOM 780 C C . TYR A 1 95 ? -4.332 1.870 -14.898 1.00 94.50 95 TYR A C 1
ATOM 782 O O . TYR A 1 95 ? -5.335 1.338 -14.422 1.00 94.50 95 TYR A O 1
ATOM 790 N N . THR A 1 96 ? -3.807 2.964 -14.345 1.00 92.25 96 THR A N 1
ATOM 791 C CA . THR A 1 96 ? -4.278 3.483 -13.053 1.00 92.25 96 THR A CA 1
ATOM 792 C C . THR A 1 96 ? -5.712 4.011 -13.130 1.00 92.25 96 THR A C 1
ATOM 794 O O . THR A 1 96 ? -6.503 3.798 -12.208 1.00 92.25 96 THR A O 1
ATOM 797 N N . ARG A 1 97 ? -6.082 4.676 -14.232 1.00 92.81 97 ARG A N 1
ATOM 798 C CA . ARG A 1 97 ? -7.438 5.221 -14.405 1.00 92.81 97 ARG A CA 1
ATOM 799 C C . ARG A 1 97 ? -8.450 4.150 -14.795 1.00 92.81 97 ARG A C 1
ATOM 801 O O . ARG A 1 97 ? -9.578 4.182 -14.304 1.00 92.81 97 ARG A O 1
ATOM 808 N N . GLU A 1 98 ? -8.066 3.215 -15.658 1.00 92.44 98 GLU A N 1
ATOM 809 C CA . GLU A 1 98 ? -8.988 2.222 -16.207 1.00 92.44 98 GLU A CA 1
ATOM 810 C C . GLU A 1 98 ? -9.115 0.977 -15.334 1.00 92.44 98 GLU A C 1
ATOM 812 O O . GLU A 1 98 ? -10.237 0.511 -15.127 1.00 92.44 98 GLU A O 1
ATOM 817 N N . LYS A 1 99 ? -8.008 0.462 -14.788 1.00 89.75 99 LYS A N 1
ATOM 818 C CA . LYS A 1 99 ? -7.989 -0.764 -13.976 1.00 89.75 99 LYS A CA 1
ATOM 819 C C . LYS A 1 99 ? -8.142 -0.461 -12.490 1.00 89.75 99 LYS A C 1
ATOM 821 O O . LYS A 1 99 ? -9.113 -0.906 -11.890 1.00 89.75 99 LYS A O 1
ATOM 826 N N . LEU A 1 100 ? -7.251 0.354 -11.920 1.00 87.00 100 LEU A N 1
ATOM 827 C CA . LEU A 1 100 ? -7.249 0.629 -10.473 1.00 87.00 100 LEU A CA 1
ATOM 828 C C . LEU A 1 100 ? -8.339 1.612 -10.021 1.00 87.00 100 LEU A C 1
ATOM 830 O O . LEU A 1 100 ? -8.632 1.696 -8.832 1.00 87.00 100 LEU A O 1
ATOM 834 N N . LYS A 1 101 ? -8.932 2.381 -10.945 1.00 89.38 101 LYS A N 1
ATOM 835 C CA . LYS A 1 101 ? -9.882 3.470 -10.638 1.00 89.38 101 LYS A CA 1
ATOM 836 C C . LYS A 1 101 ? -9.327 4.471 -9.607 1.00 89.38 101 LYS A C 1
ATOM 838 O O . LYS A 1 101 ? -10.075 5.054 -8.825 1.00 89.38 101 LYS A O 1
ATOM 843 N N . MET A 1 102 ? -8.014 4.698 -9.634 1.00 88.31 102 MET A N 1
ATOM 844 C CA . MET A 1 102 ? -7.306 5.635 -8.758 1.00 88.31 102 MET A CA 1
ATOM 845 C C . MET A 1 102 ? -6.816 6.858 -9.539 1.00 88.31 102 MET A C 1
ATOM 847 O O . MET A 1 102 ? -6.768 6.872 -10.771 1.00 88.31 102 MET A O 1
ATOM 851 N N . THR A 1 103 ? -6.415 7.903 -8.814 1.00 89.94 103 THR A N 1
ATOM 852 C CA . THR A 1 103 ? -5.720 9.044 -9.419 1.00 89.94 103 THR A CA 1
ATOM 853 C C . THR A 1 103 ? -4.242 8.690 -9.615 1.00 89.94 103 THR A C 1
ATOM 855 O O . THR A 1 103 ? -3.563 8.416 -8.623 1.00 89.94 103 THR A O 1
ATOM 858 N N . PRO A 1 104 ? -3.716 8.715 -10.854 1.00 92.38 104 PRO A N 1
ATOM 859 C CA . PRO A 1 104 ? -2.304 8.458 -11.109 1.00 92.38 104 PRO A CA 1
ATOM 860 C C . PRO A 1 104 ? -1.419 9.517 -10.457 1.00 92.38 104 PRO A C 1
ATOM 862 O O . PRO A 1 104 ? -1.757 10.704 -10.400 1.00 92.38 104 PRO A O 1
ATOM 865 N N . VAL A 1 105 ? -0.243 9.094 -10.000 1.00 94.25 105 VAL A N 1
ATOM 866 C CA . VAL A 1 105 ? 0.749 10.030 -9.474 1.00 94.25 105 VAL A CA 1
ATOM 867 C C . VAL A 1 105 ? 1.361 10.853 -10.610 1.00 94.25 105 VAL A C 1
ATOM 869 O O . VAL A 1 105 ? 1.465 10.424 -11.763 1.00 94.25 105 VAL A O 1
ATOM 872 N N . TYR A 1 106 ? 1.795 12.066 -10.288 1.00 93.88 106 TYR A N 1
ATOM 873 C CA . TYR A 1 106 ? 2.441 12.953 -11.252 1.00 93.88 106 TYR A CA 1
ATOM 874 C C . TYR A 1 106 ? 3.836 12.428 -11.664 1.00 93.88 106 TYR A C 1
ATOM 876 O O . TYR A 1 106 ? 4.480 11.673 -10.935 1.00 93.88 106 TYR A O 1
ATOM 884 N N . ARG A 1 107 ? 4.323 12.829 -12.850 1.00 93.25 107 ARG A N 1
ATOM 885 C CA . ARG A 1 107 ? 5.530 12.266 -13.504 1.00 93.25 107 ARG A CA 1
ATOM 886 C C . ARG A 1 107 ? 6.800 12.212 -12.621 1.00 93.25 107 ARG A C 1
ATOM 888 O O . ARG A 1 107 ? 7.432 11.156 -12.586 1.00 93.25 107 ARG A O 1
ATOM 895 N N . PRO A 1 108 ? 7.214 13.289 -11.921 1.00 93.31 108 PRO A N 1
ATOM 896 C CA . PRO A 1 108 ? 8.337 13.227 -10.985 1.00 93.31 108 PRO A CA 1
ATOM 897 C C . PRO A 1 108 ? 8.176 12.183 -9.877 1.00 93.31 108 PRO A C 1
ATOM 899 O O . PRO A 1 108 ? 9.136 11.476 -9.587 1.00 93.31 108 PRO A O 1
ATOM 902 N N . GLU A 1 109 ? 6.982 12.050 -9.295 1.00 93.31 109 GLU A N 1
ATOM 903 C CA . GLU A 1 109 ? 6.723 11.062 -8.243 1.00 93.31 109 GLU A CA 1
ATOM 904 C C . GLU A 1 109 ? 6.751 9.638 -8.791 1.00 93.31 109 GLU A C 1
ATOM 906 O O . GLU A 1 109 ? 7.377 8.773 -8.190 1.00 93.31 109 GLU A O 1
ATOM 911 N N . PHE A 1 110 ? 6.173 9.402 -9.971 1.00 94.81 110 PHE A N 1
ATOM 912 C CA . PHE A 1 110 ? 6.280 8.115 -10.664 1.00 94.81 110 PHE A CA 1
ATOM 913 C C . PHE A 1 110 ? 7.745 7.704 -10.857 1.00 94.81 110 PHE A C 1
ATOM 915 O O . PHE A 1 110 ? 8.167 6.615 -10.470 1.00 94.81 110 PHE A O 1
ATOM 922 N N . LYS A 1 111 ? 8.555 8.627 -11.386 1.00 93.50 111 LYS A N 1
ATOM 923 C CA . LYS A 1 111 ? 9.990 8.421 -11.596 1.00 93.50 111 LYS A CA 1
ATOM 924 C C . LYS A 1 111 ? 10.736 8.171 -10.282 1.00 93.50 111 LYS A C 1
ATOM 926 O O . LYS A 1 111 ? 11.633 7.329 -10.246 1.00 93.50 111 LYS A O 1
ATOM 931 N N . ARG A 1 112 ? 10.380 8.903 -9.222 1.00 93.25 112 ARG A N 1
ATOM 932 C CA . ARG A 1 112 ? 10.941 8.740 -7.877 1.00 93.25 112 ARG A CA 1
ATOM 933 C C . ARG A 1 112 ? 10.627 7.353 -7.326 1.00 93.25 112 ARG A C 1
ATOM 935 O O . ARG A 1 112 ? 11.551 6.665 -6.924 1.00 93.25 112 ARG A O 1
ATOM 942 N N . ARG A 1 113 ? 9.372 6.899 -7.385 1.00 92.94 113 ARG A N 1
ATOM 943 C CA . ARG A 1 113 ? 8.964 5.569 -6.896 1.00 92.94 113 ARG A CA 1
ATOM 944 C C . ARG A 1 113 ? 9.632 4.431 -7.662 1.00 92.94 113 ARG A C 1
ATOM 946 O O . ARG A 1 113 ? 10.141 3.505 -7.040 1.00 92.94 113 ARG A O 1
ATOM 953 N N . LEU A 1 114 ? 9.736 4.533 -8.989 1.00 93.56 114 LEU A N 1
ATOM 954 C CA . LEU A 1 114 ? 10.477 3.554 -9.793 1.00 93.56 114 LEU A CA 1
ATOM 955 C C . LEU A 1 114 ? 11.943 3.429 -9.354 1.00 93.56 114 LEU A C 1
ATOM 957 O O . LEU A 1 114 ? 12.472 2.323 -9.273 1.00 93.56 114 LEU A O 1
ATOM 961 N N . ARG A 1 115 ? 12.605 4.553 -9.065 1.00 92.81 115 ARG A N 1
ATOM 962 C CA . ARG A 1 115 ? 14.015 4.584 -8.661 1.00 92.81 115 ARG A CA 1
ATOM 963 C C . ARG A 1 115 ? 14.225 4.167 -7.208 1.00 92.81 115 ARG A C 1
ATOM 965 O O . ARG A 1 115 ? 15.074 3.325 -6.944 1.00 92.81 115 ARG A O 1
ATOM 972 N N . ASP A 1 116 ? 13.486 4.779 -6.293 1.00 90.44 116 ASP A N 1
ATOM 973 C CA . ASP A 1 116 ? 13.773 4.744 -4.860 1.00 90.44 116 ASP A CA 1
ATOM 974 C C . ASP A 1 116 ? 13.048 3.581 -4.173 1.00 90.44 116 ASP A C 1
ATOM 976 O O . ASP A 1 116 ? 13.656 2.895 -3.356 1.00 90.44 116 ASP A O 1
ATOM 980 N N . ASN A 1 117 ? 11.780 3.328 -4.527 1.00 89.12 117 ASN A N 1
ATOM 981 C CA . ASN A 1 117 ? 10.982 2.253 -3.922 1.00 89.12 117 ASN A CA 1
A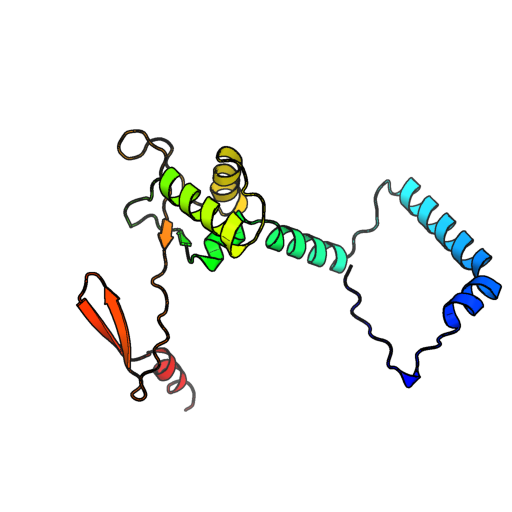TOM 982 C C . ASN A 1 117 ? 11.220 0.913 -4.627 1.00 89.12 117 ASN A C 1
ATOM 984 O O . ASN A 1 117 ? 11.288 -0.127 -3.982 1.00 89.12 117 ASN A O 1
ATOM 988 N N . LEU A 1 118 ? 11.313 0.939 -5.961 1.00 89.81 118 LEU A N 1
ATOM 989 C CA . LEU A 1 118 ? 11.385 -0.269 -6.785 1.00 89.81 118 LEU A CA 1
ATOM 990 C C . LEU A 1 118 ? 12.787 -0.546 -7.337 1.00 89.81 118 LEU A C 1
ATOM 992 O O . LEU A 1 118 ? 12.992 -1.592 -7.947 1.00 89.81 118 LEU A O 1
ATOM 996 N N . ASN A 1 119 ? 13.768 0.337 -7.126 1.00 92.62 119 ASN A N 1
ATOM 997 C CA . ASN A 1 119 ? 15.171 0.161 -7.531 1.00 92.62 119 ASN A CA 1
ATOM 998 C C . ASN A 1 119 ? 15.371 -0.125 -9.034 1.00 92.62 119 ASN A C 1
ATOM 1000 O O . ASN A 1 119 ? 16.205 -0.957 -9.402 1.00 92.62 119 ASN A O 1
ATOM 1004 N N . PHE A 1 120 ? 14.615 0.533 -9.914 1.00 93.00 120 PHE A N 1
ATOM 1005 C CA . PHE A 1 120 ? 14.879 0.521 -11.355 1.00 93.00 120 PHE A CA 1
ATOM 1006 C C . PHE A 1 120 ? 16.015 1.477 -11.721 1.00 93.00 120 PHE A C 1
ATOM 1008 O O . PHE A 1 120 ? 16.110 2.598 -11.211 1.00 93.00 120 PHE A O 1
ATOM 1015 N N . LYS A 1 121 ? 16.850 1.069 -12.683 1.00 92.69 121 LYS A N 1
ATOM 1016 C CA . LYS A 1 121 ? 17.872 1.950 -13.253 1.00 92.69 121 LYS A CA 1
ATOM 1017 C C . LYS A 1 121 ? 17.258 2.857 -14.315 1.00 92.69 121 LYS A C 1
ATOM 1019 O O . LYS A 1 121 ? 16.611 2.400 -15.256 1.00 92.69 121 LYS A O 1
ATOM 1024 N N . ILE A 1 122 ? 17.497 4.159 -14.171 1.00 92.12 122 ILE A N 1
ATOM 1025 C CA . ILE A 1 122 ? 16.979 5.200 -15.062 1.00 92.12 122 ILE A CA 1
ATOM 1026 C C . ILE A 1 122 ? 18.157 5.964 -15.660 1.00 92.12 122 ILE A C 1
ATOM 1028 O O . ILE A 1 122 ? 19.019 6.466 -14.940 1.00 92.12 122 ILE A O 1
ATOM 1032 N N . LYS A 1 123 ? 18.168 6.098 -16.985 1.00 89.06 123 LYS A N 1
ATOM 1033 C CA . LYS A 1 123 ? 19.125 6.910 -17.733 1.00 89.06 123 LYS A CA 1
ATOM 1034 C C . LYS A 1 123 ? 18.505 8.271 -18.032 1.00 89.06 123 LYS A C 1
ATOM 1036 O O . LYS A 1 123 ? 17.570 8.363 -18.816 1.00 89.06 123 LYS A O 1
ATOM 1041 N N . GLU A 1 124 ? 19.047 9.332 -17.437 1.00 81.19 124 GLU A N 1
ATOM 1042 C CA . GLU A 1 124 ? 18.528 10.707 -17.573 1.00 81.19 124 GLU A CA 1
ATOM 1043 C C . GLU A 1 124 ? 18.647 11.282 -18.998 1.00 81.19 124 GLU A C 1
ATOM 1045 O O . GLU A 1 124 ? 17.860 12.139 -19.386 1.00 81.19 124 GLU A O 1
ATOM 1050 N N . LYS A 1 125 ? 19.611 10.800 -19.792 1.00 75.75 125 LYS A N 1
ATOM 1051 C CA . LYS A 1 125 ? 19.839 11.215 -21.187 1.00 75.75 125 LYS A CA 1
ATOM 1052 C C . LYS A 1 125 ? 20.014 9.985 -22.078 1.00 75.75 125 LYS A C 1
ATOM 1054 O O . LYS A 1 125 ? 21.128 9.500 -22.273 1.00 75.75 125 LYS A O 1
ATOM 1059 N N . GLY A 1 126 ? 18.903 9.428 -22.544 1.00 65.44 126 GLY A N 1
ATOM 1060 C CA . GLY A 1 126 ? 18.855 8.302 -23.475 1.00 65.44 126 GLY A CA 1
ATOM 1061 C C . GLY A 1 126 ? 18.871 8.740 -24.942 1.00 65.44 126 GLY A C 1
ATOM 1062 O O . GLY A 1 126 ? 19.412 9.789 -25.296 1.00 65.44 126 GLY A O 1
ATOM 1063 N N . THR A 1 127 ? 18.279 7.926 -25.817 1.00 60.84 127 THR A N 1
ATOM 1064 C CA . THR A 1 127 ? 18.142 8.243 -27.247 1.00 60.84 127 THR A CA 1
ATOM 1065 C C . THR A 1 127 ? 17.327 9.531 -27.421 1.00 60.84 127 THR A C 1
ATOM 1067 O O . THR A 1 127 ? 16.282 9.695 -26.793 1.00 60.84 127 THR A O 1
ATOM 1070 N N . ASN A 1 128 ? 17.794 10.454 -28.266 1.00 68.81 128 ASN A N 1
ATOM 1071 C CA . ASN A 1 128 ? 17.170 11.766 -28.497 1.00 68.81 128 ASN A CA 1
ATOM 1072 C C . ASN A 1 128 ? 17.054 12.666 -27.242 1.00 68.81 128 ASN A C 1
ATOM 1074 O O . ASN A 1 128 ? 16.163 13.504 -27.187 1.00 68.81 128 ASN A O 1
ATOM 1078 N N . HIS A 1 129 ? 17.945 12.525 -26.248 1.00 75.56 129 HIS A N 1
ATOM 1079 C CA . HIS A 1 129 ? 17.971 13.322 -25.002 1.00 75.56 129 HIS A CA 1
ATOM 1080 C C . HIS A 1 129 ? 16.777 13.128 -24.047 1.00 75.56 129 HIS A C 1
ATOM 1082 O O . HIS A 1 129 ? 16.661 13.856 -23.062 1.00 75.56 129 HIS A O 1
ATOM 1088 N N . TYR A 1 130 ? 15.924 12.127 -24.276 1.00 83.44 130 TYR A N 1
ATOM 1089 C CA . TYR A 1 130 ? 14.829 11.797 -23.360 1.00 83.44 130 TYR A CA 1
ATOM 1090 C C . TYR A 1 130 ? 15.268 10.801 -22.276 1.00 83.44 130 TYR A C 1
ATOM 1092 O O . TYR A 1 130 ? 16.142 9.969 -22.535 1.00 83.44 130 TYR A O 1
ATOM 1100 N N . PRO A 1 131 ? 14.664 10.838 -21.074 1.00 87.56 131 PRO A N 1
ATOM 1101 C CA . PRO A 1 131 ? 14.938 9.851 -20.040 1.00 87.56 131 PRO A CA 1
ATOM 1102 C C . PRO A 1 131 ? 14.396 8.468 -20.429 1.00 87.56 131 PRO A C 1
ATOM 1104 O O . PRO A 1 131 ? 13.280 8.339 -20.943 1.00 87.56 131 PRO A O 1
ATOM 1107 N N . CYS A 1 132 ? 15.177 7.430 -20.139 1.00 91.69 132 CYS A N 1
ATOM 1108 C CA . CYS A 1 132 ? 14.837 6.032 -20.402 1.00 91.69 132 CYS A CA 1
ATOM 1109 C C . CYS A 1 132 ? 14.998 5.177 -19.139 1.00 91.69 132 CYS A C 1
ATOM 1111 O O . CYS A 1 132 ? 15.725 5.550 -18.218 1.00 91.69 132 CYS A O 1
ATOM 1113 N N . ILE A 1 133 ? 14.339 4.026 -19.106 1.00 92.69 133 ILE A N 1
ATOM 1114 C CA . ILE A 1 133 ? 14.353 3.060 -18.006 1.00 92.69 133 ILE A CA 1
ATOM 1115 C C . ILE A 1 133 ? 14.744 1.678 -18.527 1.00 92.69 133 ILE A C 1
ATOM 1117 O O . ILE A 1 133 ? 14.358 1.284 -19.625 1.00 92.69 133 ILE A O 1
ATOM 1121 N N . TYR A 1 134 ? 15.552 0.972 -17.744 1.00 91.56 134 TYR A N 1
ATOM 1122 C CA . TYR A 1 134 ? 16.017 -0.379 -18.039 1.00 91.56 134 TYR A CA 1
ATOM 1123 C C . TYR A 1 134 ? 15.005 -1.400 -17.510 1.00 91.56 134 TYR A C 1
ATOM 1125 O O . TYR A 1 134 ? 15.058 -1.798 -16.341 1.00 91.56 134 TYR A O 1
ATOM 1133 N N . CYS A 1 135 ? 14.033 -1.752 -18.351 1.00 90.25 135 CYS A N 1
ATOM 1134 C CA . CYS A 1 135 ? 13.022 -2.756 -18.050 1.00 90.25 135 CYS A CA 1
ATOM 1135 C C . CYS A 1 135 ? 12.520 -3.473 -19.308 1.00 90.25 135 CYS A C 1
ATOM 1137 O O . CYS A 1 135 ? 12.533 -2.906 -20.402 1.00 90.25 135 CYS A O 1
ATOM 1139 N N . THR A 1 1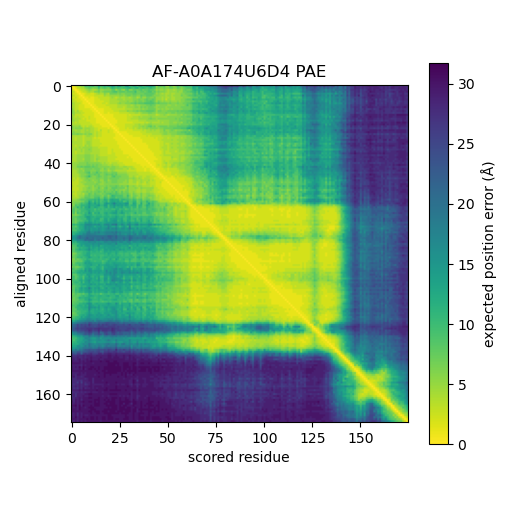36 ? 12.017 -4.691 -19.121 1.00 89.62 136 THR A N 1
ATOM 1140 C CA . THR A 1 136 ? 11.277 -5.459 -20.130 1.00 89.62 136 THR A CA 1
ATOM 1141 C C . THR A 1 136 ? 9.966 -5.967 -19.569 1.00 89.62 136 THR A C 1
ATOM 1143 O O . THR A 1 136 ? 9.822 -6.158 -18.363 1.00 89.62 136 THR A O 1
ATOM 1146 N N . LYS A 1 137 ? 8.983 -6.152 -20.448 1.00 87.19 137 LYS A N 1
ATOM 1147 C CA . LYS A 1 137 ? 7.703 -6.769 -20.107 1.00 87.19 137 LYS A CA 1
ATOM 1148 C C . LYS A 1 137 ? 7.871 -8.279 -20.253 1.00 87.19 137 LYS A C 1
ATOM 1150 O O . LYS A 1 137 ? 8.327 -8.731 -21.303 1.00 87.19 137 LYS A O 1
ATOM 1155 N N . LYS A 1 138 ? 7.563 -9.056 -19.211 1.00 79.31 138 LYS A N 1
ATOM 1156 C CA . LYS A 1 138 ? 7.512 -10.520 -19.329 1.00 79.31 138 LYS A CA 1
ATOM 1157 C C . LYS A 1 138 ? 6.529 -10.874 -20.452 1.00 79.31 138 LYS A C 1
ATOM 1159 O O . LYS A 1 138 ? 5.475 -10.238 -20.519 1.00 79.31 138 LYS A O 1
ATOM 1164 N N . PRO A 1 139 ? 6.836 -11.864 -21.308 1.00 64.44 139 PRO A N 1
ATOM 1165 C CA . PRO A 1 139 ? 5.834 -12.376 -22.228 1.00 64.44 139 PRO A CA 1
ATOM 1166 C C . PRO A 1 139 ? 4.628 -12.832 -21.403 1.00 64.44 139 PRO A C 1
ATOM 1168 O O . PRO A 1 139 ? 4.793 -13.526 -20.393 1.00 64.44 139 PRO A O 1
ATOM 1171 N N . GLU A 1 140 ? 3.430 -12.387 -21.789 1.00 55.72 140 GLU A N 1
ATOM 1172 C CA . GLU A 1 140 ? 2.194 -12.880 -21.189 1.00 55.72 140 GLU A CA 1
ATOM 1173 C C . GLU A 1 140 ? 2.210 -14.406 -21.298 1.00 55.72 140 GLU A C 1
ATOM 1175 O O . GLU A 1 140 ? 2.358 -14.964 -22.387 1.00 55.72 140 GLU A O 1
ATOM 1180 N N . LYS A 1 141 ? 2.100 -15.103 -20.162 1.00 45.38 141 LYS A N 1
ATOM 1181 C CA . LYS A 1 141 ? 1.793 -16.530 -20.194 1.00 45.38 141 LYS A CA 1
ATOM 1182 C C . LYS A 1 141 ? 0.391 -16.652 -20.775 1.00 45.38 141 LYS A C 1
ATOM 1184 O O . LYS A 1 141 ? -0.591 -16.506 -20.054 1.00 45.38 141 LYS A O 1
ATOM 1189 N N . VAL A 1 142 ? 0.297 -16.909 -22.072 1.00 45.09 142 VAL A N 1
ATOM 1190 C CA . VAL A 1 142 ? -0.942 -17.385 -22.670 1.00 45.09 142 VAL A CA 1
ATOM 1191 C C . VAL A 1 142 ? -1.100 -18.831 -22.201 1.00 45.09 142 VAL A C 1
ATOM 1193 O O . VAL A 1 142 ? -0.515 -19.747 -22.776 1.00 45.09 142 VAL A O 1
ATOM 1196 N N . GLU A 1 143 ? -1.831 -19.048 -21.105 1.00 40.53 143 GLU A N 1
ATOM 1197 C CA . GLU A 1 143 ? -2.280 -20.384 -20.696 1.00 40.53 143 GLU A CA 1
ATOM 1198 C C . GLU A 1 143 ? -3.354 -20.888 -21.671 1.00 40.53 143 GLU A C 1
ATOM 1200 O O . GLU A 1 143 ? -4.520 -21.048 -21.326 1.00 40.53 143 GLU A O 1
ATOM 1205 N N . ASN A 1 144 ? -2.962 -21.173 -22.909 1.00 42.00 144 ASN A N 1
ATOM 1206 C CA . ASN A 1 144 ? -3.721 -22.099 -23.731 1.00 42.00 144 ASN A CA 1
ATOM 1207 C C . ASN A 1 144 ? -3.229 -23.498 -23.365 1.00 42.00 144 ASN A C 1
ATOM 1209 O O . ASN A 1 144 ? -2.242 -23.984 -23.915 1.00 42.00 144 ASN A O 1
ATOM 1213 N N . LYS A 1 145 ? -3.889 -24.138 -22.393 1.00 42.12 145 LYS A N 1
ATOM 1214 C CA . LYS A 1 145 ? -3.754 -25.586 -22.204 1.00 42.12 145 LYS A CA 1
ATOM 1215 C C . LYS A 1 145 ? -4.380 -26.271 -23.417 1.00 42.12 145 LYS A C 1
ATOM 1217 O O . LYS A 1 145 ? -5.579 -26.523 -23.431 1.00 42.12 145 LYS A O 1
ATOM 1222 N N . GLU A 1 146 ? -3.583 -26.555 -24.440 1.00 46.34 146 GLU A N 1
ATOM 1223 C CA . GLU A 1 146 ? -3.965 -27.557 -25.433 1.00 46.34 146 GLU A CA 1
ATOM 1224 C C . GLU A 1 146 ? -3.828 -28.949 -24.786 1.00 46.34 146 GLU A C 1
ATOM 1226 O O . GLU A 1 146 ? -2.866 -29.211 -24.057 1.00 46.34 146 GLU A O 1
ATOM 1231 N N . GLU A 1 147 ? -4.795 -29.841 -25.042 1.00 45.59 147 GLU A N 1
ATOM 1232 C CA . GLU A 1 147 ? -4.982 -31.166 -24.405 1.00 45.59 147 GLU A CA 1
ATOM 1233 C C . GLU A 1 147 ? -3.772 -32.127 -24.513 1.00 45.59 147 GLU A C 1
ATOM 1235 O O . GLU A 1 147 ? -3.780 -33.212 -23.937 1.00 45.59 147 GLU A O 1
ATOM 1240 N N . ASN A 1 148 ? -2.693 -31.712 -25.183 1.00 47.59 148 ASN A N 1
ATOM 1241 C CA . ASN A 1 148 ? -1.524 -32.526 -25.512 1.00 47.59 148 ASN A CA 1
ATOM 1242 C C . ASN A 1 148 ? -0.231 -32.115 -24.770 1.00 47.59 148 ASN A C 1
ATOM 1244 O O . ASN A 1 148 ? 0.844 -32.619 -25.100 1.00 47.59 148 ASN A O 1
ATOM 1248 N N . GLY A 1 149 ? -0.289 -31.193 -23.796 1.00 49.69 149 GLY A N 1
ATOM 1249 C CA . GLY A 1 149 ? 0.874 -30.807 -22.972 1.00 49.69 149 GLY A CA 1
ATOM 1250 C C . GLY A 1 149 ? 1.956 -29.987 -23.698 1.00 49.69 149 GLY A C 1
ATOM 1251 O O . GLY A 1 149 ? 3.078 -29.853 -23.201 1.00 49.69 149 GLY A O 1
ATOM 1252 N N . LEU A 1 150 ? 1.633 -29.444 -24.876 1.00 46.72 150 LEU A N 1
ATOM 1253 C CA . LEU A 1 150 ? 2.442 -28.453 -25.582 1.00 46.72 150 LEU A CA 1
ATOM 1254 C C . LEU A 1 150 ? 1.843 -27.063 -25.369 1.00 46.72 150 LEU A C 1
ATOM 1256 O O . LEU A 1 150 ? 0.668 -26.838 -25.642 1.00 46.72 150 LEU A O 1
ATOM 1260 N N . CYS A 1 151 ? 2.677 -26.139 -24.911 1.00 46.59 151 CYS A N 1
ATOM 1261 C CA . CYS A 1 151 ? 2.362 -24.723 -24.811 1.00 46.59 151 CYS A CA 1
ATOM 1262 C C . CYS A 1 151 ? 2.913 -24.002 -26.050 1.00 46.59 151 CYS A C 1
ATOM 1264 O O . CYS A 1 151 ? 3.927 -24.417 -26.621 1.00 46.59 151 CYS A O 1
ATOM 1266 N N . SER A 1 152 ? 2.266 -22.915 -26.467 1.00 50.97 152 SER A N 1
ATOM 1267 C CA . SER A 1 152 ? 2.735 -22.098 -27.589 1.00 50.97 152 SER A CA 1
ATOM 1268 C C . SER A 1 152 ? 2.792 -20.618 -27.232 1.00 50.97 152 SER A C 1
ATOM 1270 O O . SER A 1 152 ? 1.863 -20.115 -26.603 1.00 50.97 152 SER A O 1
ATOM 1272 N N . ILE A 1 153 ? 3.823 -19.924 -27.715 1.00 49.56 153 ILE A N 1
ATOM 1273 C CA . ILE A 1 153 ? 3.908 -18.458 -27.742 1.00 49.56 153 ILE A CA 1
ATOM 1274 C C . ILE A 1 153 ? 3.920 -17.977 -29.190 1.00 49.56 153 ILE A C 1
ATOM 1276 O O . ILE A 1 153 ? 4.437 -18.667 -30.070 1.00 49.56 153 ILE A O 1
ATOM 1280 N N . GLU A 1 154 ? 3.383 -16.785 -29.426 1.00 47.72 154 GLU A N 1
ATOM 1281 C CA . GLU A 1 154 ? 3.560 -16.064 -30.686 1.00 47.72 154 GLU A CA 1
ATOM 1282 C C . GLU A 1 154 ? 4.552 -14.918 -30.476 1.00 47.72 154 GLU A C 1
ATOM 1284 O O . GLU A 1 154 ? 4.326 -14.026 -29.659 1.00 47.72 154 GLU A O 1
ATOM 1289 N N . GLU A 1 155 ? 5.657 -14.941 -31.219 1.00 54.03 155 GLU A N 1
ATOM 1290 C CA . GLU A 1 155 ? 6.675 -13.892 -31.217 1.00 54.03 155 GLU A CA 1
ATOM 1291 C C . GLU A 1 155 ? 6.967 -13.494 -32.670 1.00 54.03 155 GLU A C 1
ATOM 1293 O O . GLU A 1 155 ? 7.276 -14.336 -33.506 1.00 54.03 155 GLU A O 1
ATOM 1298 N N . ASN A 1 156 ? 6.814 -12.209 -33.012 1.00 51.34 156 ASN A N 1
ATOM 1299 C CA . ASN A 1 156 ? 7.020 -11.678 -34.373 1.00 51.34 156 ASN A CA 1
ATOM 1300 C C . ASN A 1 156 ? 6.222 -12.383 -35.495 1.00 51.34 156 ASN A C 1
ATOM 1302 O O . ASN A 1 156 ? 6.650 -12.399 -36.647 1.00 51.34 156 ASN A O 1
ATOM 1306 N N . GLY A 1 157 ? 5.051 -12.940 -35.175 1.00 54.56 157 GLY A N 1
ATOM 1307 C CA . GLY A 1 157 ? 4.225 -13.685 -36.134 1.00 54.56 157 GLY A CA 1
ATOM 1308 C C . GLY A 1 157 ? 4.675 -15.132 -36.362 1.00 54.56 157 GLY A C 1
ATOM 1309 O O . GLY A 1 157 ? 4.073 -15.826 -37.179 1.00 54.56 157 GLY A O 1
ATOM 1310 N N . GLU A 1 158 ? 5.688 -15.607 -35.634 1.00 39.41 158 GLU A N 1
ATOM 1311 C CA . GLU A 1 158 ? 6.082 -17.013 -35.595 1.00 39.41 158 GLU A CA 1
ATOM 1312 C C . GLU A 1 158 ? 5.537 -17.680 -34.328 1.00 39.41 158 GLU A C 1
ATOM 1314 O O . GLU A 1 158 ? 5.681 -17.175 -33.211 1.00 39.41 158 GLU A O 1
ATOM 1319 N N . LYS A 1 159 ? 4.889 -18.836 -34.508 1.00 57.25 159 LYS A N 1
ATOM 1320 C CA . LYS A 1 159 ? 4.339 -19.638 -33.414 1.00 57.25 159 LYS A CA 1
ATOM 1321 C C . LYS A 1 159 ? 5.389 -20.649 -32.956 1.00 57.25 159 LYS A C 1
ATOM 1323 O O . LYS A 1 159 ? 5.705 -21.594 -33.681 1.00 57.25 159 LYS A O 1
ATOM 1328 N N . LEU A 1 160 ? 5.931 -20.445 -31.759 1.00 51.56 160 LEU A N 1
ATOM 1329 C CA . LEU A 1 160 ? 6.929 -21.317 -31.144 1.00 51.56 160 LEU A CA 1
ATOM 1330 C C . LEU A 1 160 ? 6.247 -22.277 -30.168 1.00 51.56 160 LEU A C 1
ATOM 1332 O O . LEU A 1 160 ? 5.509 -21.851 -29.281 1.00 51.56 160 LEU A O 1
ATOM 1336 N N . TYR A 1 161 ? 6.515 -23.575 -30.326 1.00 56.34 161 TYR A N 1
ATOM 1337 C CA . TYR A 1 161 ? 5.960 -24.640 -29.489 1.00 56.34 161 TYR A CA 1
ATOM 1338 C C . TYR A 1 161 ? 7.004 -25.130 -28.485 1.00 56.34 161 TYR A C 1
ATOM 1340 O O . TYR A 1 161 ? 8.133 -25.445 -28.860 1.00 56.34 161 TYR A O 1
ATOM 1348 N N . TYR A 1 162 ? 6.622 -25.251 -27.218 1.00 55.12 162 TYR A N 1
ATOM 1349 C CA . TYR A 1 162 ? 7.474 -25.774 -26.153 1.00 55.12 162 TYR A CA 1
ATOM 1350 C C . TYR A 1 162 ? 6.693 -26.747 -25.269 1.00 55.12 162 TYR A C 1
ATOM 1352 O O . TYR A 1 162 ? 5.497 -26.596 -25.027 1.00 55.12 162 TYR A O 1
ATOM 1360 N N . ARG A 1 163 ? 7.381 -27.785 -24.790 1.00 50.25 163 ARG A N 1
ATOM 1361 C CA . ARG A 1 163 ? 6.825 -28.706 -23.792 1.00 50.25 163 ARG A CA 1
ATOM 1362 C C . ARG A 1 163 ? 6.958 -28.076 -22.414 1.00 50.25 163 ARG A C 1
ATOM 1364 O O . ARG A 1 163 ? 8.008 -27.519 -22.098 1.00 50.25 163 ARG A O 1
ATOM 1371 N N . ASP A 1 164 ? 5.906 -28.166 -21.610 1.00 49.72 164 ASP A N 1
ATOM 1372 C CA . ASP A 1 164 ? 5.897 -27.629 -20.252 1.00 49.72 164 ASP A CA 1
ATOM 1373 C C . ASP A 1 164 ? 6.879 -28.412 -19.356 1.00 49.72 164 ASP A C 1
ATOM 1375 O O . ASP A 1 164 ? 6.590 -29.501 -18.854 1.00 49.72 164 ASP A O 1
ATOM 1379 N N . VAL A 1 165 ? 8.087 -27.864 -19.183 1.00 50.72 165 VAL A N 1
ATOM 1380 C CA . VAL A 1 165 ? 9.187 -28.492 -18.428 1.00 50.72 165 VAL A CA 1
ATOM 1381 C C . VAL A 1 165 ? 8.877 -28.611 -16.931 1.00 50.72 165 VAL A C 1
ATOM 1383 O O . VAL A 1 165 ? 9.552 -29.355 -16.220 1.00 50.72 165 VAL A O 1
ATOM 1386 N N . THR A 1 166 ? 7.820 -27.950 -16.449 1.00 45.09 166 THR A N 1
ATOM 1387 C CA . THR A 1 166 ? 7.376 -28.018 -15.050 1.00 45.09 166 THR A CA 1
ATOM 1388 C C . THR A 1 166 ? 6.827 -29.400 -14.670 1.00 45.09 166 THR A C 1
ATOM 1390 O O . THR A 1 166 ? 6.773 -29.733 -13.488 1.00 45.09 166 THR A O 1
ATOM 1393 N N . THR A 1 167 ? 6.483 -30.244 -15.653 1.00 41.38 167 THR A N 1
ATOM 1394 C CA . THR A 1 167 ? 6.070 -31.640 -15.405 1.00 41.38 167 THR A CA 1
ATOM 1395 C C . THR A 1 167 ? 7.266 -32.601 -15.326 1.00 41.38 167 THR A C 1
ATOM 1397 O O . THR A 1 167 ? 7.184 -33.614 -14.640 1.00 41.38 167 THR A O 1
ATOM 1400 N N . ILE A 1 168 ? 8.408 -32.271 -15.944 1.00 41.28 168 ILE A N 1
ATOM 1401 C CA . ILE A 1 168 ? 9.583 -33.164 -15.998 1.00 41.28 168 ILE A CA 1
ATOM 1402 C C . ILE A 1 168 ? 10.356 -33.154 -14.667 1.00 41.28 168 ILE A C 1
ATOM 1404 O O . ILE A 1 168 ? 10.800 -34.198 -14.201 1.00 41.28 168 ILE A O 1
ATOM 1408 N N . ILE A 1 169 ? 10.429 -32.008 -13.981 1.00 37.50 169 ILE A N 1
ATOM 1409 C CA . ILE A 1 169 ? 11.187 -31.877 -12.717 1.00 37.50 169 ILE A CA 1
ATOM 1410 C C . ILE A 1 169 ? 10.497 -32.606 -11.539 1.00 37.50 169 ILE A C 1
ATOM 1412 O O . ILE A 1 169 ? 11.147 -32.974 -10.560 1.00 37.50 169 ILE A O 1
ATOM 1416 N N . ASN A 1 170 ? 9.195 -32.891 -11.650 1.00 37.38 170 ASN A N 1
ATOM 1417 C CA . ASN A 1 170 ? 8.432 -33.621 -10.630 1.00 37.38 170 ASN A CA 1
ATOM 1418 C C . ASN A 1 170 ? 8.398 -35.147 -10.837 1.00 37.38 170 ASN A C 1
ATOM 1420 O O . ASN A 1 170 ? 7.791 -35.839 -10.022 1.00 37.38 170 ASN A O 1
ATOM 1424 N N . GLN A 1 171 ? 9.035 -35.684 -11.886 1.00 41.34 171 GLN A N 1
ATOM 1425 C CA . GLN A 1 171 ? 9.168 -37.136 -12.079 1.00 41.34 171 GLN A CA 1
ATOM 1426 C C . GLN A 1 171 ? 10.536 -37.698 -11.663 1.00 41.34 171 GLN A C 1
ATOM 1428 O O . GLN A 1 171 ? 10.620 -38.889 -11.402 1.00 41.34 171 GLN A O 1
ATOM 1433 N N . GLU A 1 172 ? 11.576 -36.871 -11.505 1.00 40.00 172 GLU A N 1
ATOM 1434 C CA . GLU A 1 172 ? 12.915 -37.338 -11.087 1.00 40.00 172 GLU A CA 1
ATOM 1435 C C . GLU A 1 172 ? 13.187 -37.240 -9.571 1.00 40.00 172 GLU A C 1
ATOM 1437 O O . GLU A 1 172 ? 14.274 -37.582 -9.123 1.00 40.00 172 GLU A O 1
ATOM 1442 N N . ASN A 1 173 ? 12.214 -36.807 -8.756 1.00 40.28 173 ASN A N 1
ATOM 1443 C CA . ASN A 1 173 ? 12.358 -36.713 -7.290 1.00 40.28 173 ASN A CA 1
ATOM 1444 C C . ASN A 1 173 ? 11.419 -37.653 -6.506 1.00 40.28 173 ASN A C 1
ATOM 1446 O O . ASN A 1 173 ? 11.190 -37.436 -5.319 1.00 40.28 173 ASN A O 1
ATOM 1450 N N . ASN A 1 174 ? 10.865 -38.677 -7.162 1.00 41.41 174 ASN A N 1
ATOM 1451 C CA . ASN A 1 174 ? 10.049 -39.725 -6.535 1.00 41.41 174 ASN A CA 1
ATOM 1452 C C . ASN A 1 174 ? 10.508 -41.131 -6.978 1.00 41.41 174 ASN A C 1
ATOM 1454 O O . ASN A 1 174 ? 9.687 -41.953 -7.382 1.00 41.41 174 ASN A O 1
ATOM 1458 N N . GLU A 1 175 ? 11.810 -41.405 -6.878 1.00 38.19 175 GLU A N 1
ATOM 1459 C CA . GLU A 1 175 ? 12.351 -42.767 -6.719 1.00 38.19 175 GLU A CA 1
ATOM 1460 C C . GLU A 1 175 ? 13.337 -42.813 -5.548 1.00 38.19 175 GLU A C 1
ATOM 1462 O O . GLU A 1 175 ? 14.178 -41.890 -5.439 1.00 38.19 175 GLU A O 1
#

Foldseek 3Di:
DDPPDDDDPVRDDPCVVVVCVVPPPVVVVVVVVVLVVVCVVVVDDDDDPVNVVVVVVVVCLPPLLNVCCVVQQKDAAPPDDFAFLVVSVVSSCCCCCPPVVDHDDDSVVSVCCCCPVVNWDKDCQDPPGGITTRIDHDQPQPPPPDVPQWGWDADPNDIDIDHDCVVVVVVVPPD

pLDDT: mean 81.27, std 18.96, range [37.38, 97.88]

Solvent-accessible surface area (backbone atoms only — not comparable to full-atom values): 10714 Å² total; per-residue (Å²): 135,84,82,90,75,80,82,54,77,92,74,61,63,92,59,49,67,60,50,43,63,75,74,38,50,70,58,52,51,53,50,49,53,54,50,49,55,50,33,68,72,65,74,47,80,89,84,48,74,68,56,51,50,54,49,52,50,50,53,54,76,64,33,6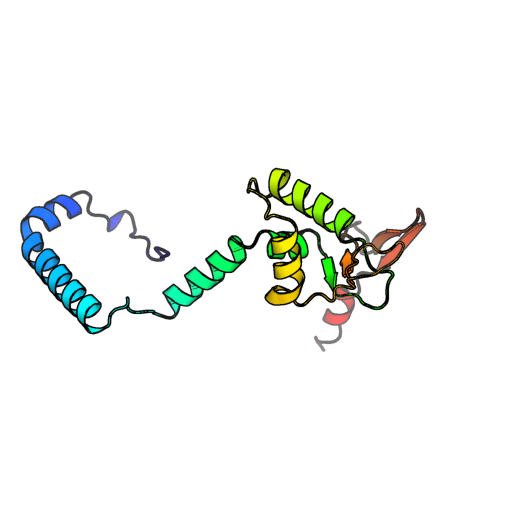2,66,60,49,46,36,60,77,64,35,51,41,81,31,82,87,58,79,58,40,51,46,63,63,55,48,54,52,46,44,50,45,26,50,72,71,69,68,45,85,63,73,57,69,70,58,48,56,45,42,41,39,72,78,64,64,40,56,68,41,75,67,38,80,94,66,39,43,22,31,29,41,44,64,55,80,77,81,64,83,57,84,46,100,80,61,47,37,60,50,78,56,96,88,44,79,48,76,44,67,61,63,79,62,59,68,69,62,77,76,75,124

Nearest PDB structures (foldseek):
  8iqi-assembly1_D  TM=6.653E-01  e=1.834E-01  African swine fever virus BA71V
  8iqh-assembly1_M  TM=5.529E-01  e=1.834E-01  African swine fever virus BA71V
  8iqh-assembly1_D  TM=4.567E-01  e=1.266E-01  African swine fever virus BA71V
  8iqh-assembly1_K  TM=4.476E-01  e=1.724E-01  African swine fever virus BA71V
  8iqh-assembly1_C  TM=4.631E-01  e=6.708E-01  African swine fever virus BA71V

Sequence (175 aa):
MPFNVTIPEAERDPELAAKIINTELSGIFNWILKGLNRILKNKRFTITPEIEAVRTEFEKESDSVALFIEECGYVKDETTKPLRMKDLYDEYWEYTREKLKMTPVYRPEFKRRLRDNLNFKIKEKGTNHYPCIYCTKKPEKVENKEENGLCSIEENGEKLYYRDVTTIINQENNE

Mean predicted aligned error: 13.94 Å

Radius of gyration: 26.61 Å; Cα contacts (8 Å, |Δi|>4): 145; chains: 1; bounding box: 50×56×70 Å

Organism: Bacteroides thetaiotaomicron (NCBI:txid818)

Secondary structure (DSSP, 8-state):
--------GGG--TTHHHHHHHHTHHHHHHHHHHHHHHHHHHSSPPP-HHHHHHHHHHHHHH-HHHHHHHHTTEEE-SSSPPEEHHHHHHHHHHHHHHTS-SPPPPHHHHHHHHHHTS---EESS-GGG--EE-EEEPPP------TTSEEEEEETTEEEEEE-GGGTTTTSS--